Protein AF-A0A1I1HLB5-F1 (afdb_monomer_lite)

Secondary structure (DSSP, 8-state):
----EEEEEEEEETTTEEEEEEEEEETTEEEEEEEEEEHHHHHHHHHHHHHHHHHHHHHHHHHHHHHHHHTT-EEEEETTEEEEE--HHHHHHHHHHHHTHHHHHTT---TTHHHHHHHHHHHHHHHHHHHHHHHHHHHHHHHHHHHHHHHHHHHHHHH---HHHHHHHHHHGGGHHHHHHHHHHHHHHHHH-SS----SHHHHHHHHTT--THHHHHHHHHHHHHHHHHIIIIIS-TTTHHHHHHHHHHHHHHHHHHIIIIIHHHH--

Foldseek 3Di:
DWDWDWDWDWDDDPDFWIWTWTWTDTPHDTDTDIAIAGPVLLVVLLQVLLVLLQVLQVQLQVLLVVLLVVQPWDKADALRHIDTDDHPLVVVLVVVCVVCVVCVVVVHDDPCVVVNVVSVLVVLVSVLSSLVRRVVRLVVQLVQLLVVLVVCQVVCVVPNDDPVNVVSLSSNLSLVVLLVQQVVQQVCCVVVVVVRSHDGSLQSNCVSVVHDSCPRSVVSNVVSVVSNCCCLPPRHDPSCSVSNVVSNVNSNVCSCCCSPPPDRNVVGD

Organism: NCBI:txid927664

Structure (mmCIF, N/CA/C/O backbone):
data_AF-A0A1I1HLB5-F1
#
_entry.id   AF-A0A1I1HLB5-F1
#
loop_
_atom_site.group_PDB
_atom_site.id
_atom_site.type_symbol
_atom_site.label_atom_id
_atom_site.label_alt_id
_atom_site.label_comp_id
_atom_site.label_asym_id
_atom_site.label_entity_id
_atom_site.label_seq_id
_atom_site.pdbx_PDB_ins_code
_atom_site.Cartn_x
_atom_site.Cartn_y
_atom_site.Cartn_z
_atom_site.occupancy
_atom_site.B_iso_or_equiv
_atom_site.auth_seq_id
_atom_site.auth_comp_id
_atom_site.auth_asym_id
_atom_site.auth_atom_id
_atom_site.pdbx_PDB_model_num
ATOM 1 N N . MET A 1 1 ? 4.475 -31.500 25.785 1.00 43.41 1 MET A N 1
ATOM 2 C CA . MET A 1 1 ? 3.972 -30.538 24.784 1.00 43.41 1 MET A CA 1
ATOM 3 C C . MET A 1 1 ? 2.640 -30.054 25.299 1.00 43.41 1 MET A C 1
ATOM 5 O O . MET A 1 1 ? 1.683 -30.817 25.261 1.00 43.41 1 MET A O 1
ATOM 9 N N . ASP A 1 2 ? 2.604 -28.847 25.848 1.00 37.97 2 ASP A N 1
ATOM 10 C CA . ASP A 1 2 ? 1.357 -28.265 26.333 1.00 37.97 2 ASP A CA 1
ATOM 11 C C . ASP A 1 2 ? 0.570 -27.754 25.123 1.00 37.97 2 ASP A C 1
ATOM 13 O O . ASP A 1 2 ? 1.029 -26.880 24.387 1.00 37.97 2 ASP A O 1
ATOM 17 N N . PHE A 1 3 ? -0.582 -28.367 24.862 1.00 39.66 3 PHE A N 1
ATOM 18 C CA . PHE A 1 3 ? -1.476 -27.953 23.788 1.00 39.66 3 PHE A CA 1
ATOM 19 C C . PHE A 1 3 ? -2.243 -26.703 24.224 1.00 39.66 3 PHE A C 1
ATOM 21 O O . PHE A 1 3 ? -3.025 -26.744 25.171 1.00 39.66 3 PHE A O 1
ATOM 28 N N . PHE A 1 4 ? -2.048 -25.595 23.509 1.00 41.72 4 PHE A N 1
ATOM 29 C CA . PHE A 1 4 ? -2.924 -24.432 23.607 1.00 41.72 4 PHE A CA 1
ATOM 30 C C . PHE A 1 4 ? -4.193 -24.696 22.796 1.00 41.72 4 PHE A C 1
ATOM 32 O O . PHE A 1 4 ? -4.135 -24.825 21.574 1.00 41.72 4 PHE A O 1
ATOM 39 N N . ILE A 1 5 ? -5.343 -24.751 23.466 1.00 42.91 5 ILE A N 1
ATOM 40 C CA . ILE A 1 5 ? -6.653 -24.798 22.810 1.00 42.91 5 ILE A CA 1
ATOM 41 C C . ILE A 1 5 ? -7.327 -23.443 23.030 1.00 42.91 5 ILE A C 1
ATOM 43 O O . ILE A 1 5 ? -7.595 -23.057 24.167 1.00 42.91 5 ILE A O 1
ATOM 47 N N . ILE A 1 6 ? -7.594 -22.725 21.938 1.00 45.19 6 ILE A N 1
ATOM 48 C CA . ILE A 1 6 ? -8.424 -21.516 21.938 1.00 45.19 6 ILE A CA 1
ATOM 49 C C . ILE A 1 6 ? -9.825 -21.936 21.497 1.00 45.19 6 ILE A C 1
ATOM 51 O O . ILE A 1 6 ? -10.017 -22.339 20.351 1.00 45.19 6 ILE A O 1
ATOM 55 N N . ILE A 1 7 ? -10.801 -21.838 22.400 1.00 46.94 7 ILE A N 1
ATOM 56 C CA . ILE A 1 7 ? -12.217 -22.054 22.076 1.00 46.94 7 ILE A CA 1
ATOM 57 C C . ILE A 1 7 ? -12.894 -20.686 21.998 1.00 46.94 7 ILE A C 1
ATOM 59 O O . ILE A 1 7 ? -12.905 -19.934 22.974 1.00 46.94 7 ILE A O 1
ATOM 63 N N . LEU A 1 8 ? -13.440 -20.373 20.821 1.00 43.38 8 LEU A N 1
ATOM 64 C CA . LEU A 1 8 ? -14.277 -19.202 20.565 1.00 43.38 8 LEU A CA 1
ATOM 65 C C . LEU A 1 8 ? -15.743 -19.629 20.640 1.00 43.38 8 LEU A C 1
ATOM 67 O O . LEU A 1 8 ? -16.226 -20.336 19.757 1.00 43.38 8 LEU A O 1
ATOM 71 N N . ILE A 1 9 ? -16.445 -19.200 21.690 1.00 48.56 9 ILE A N 1
ATOM 72 C CA . ILE A 1 9 ? -17.890 -19.415 21.821 1.00 48.56 9 ILE A CA 1
ATOM 73 C C . ILE A 1 9 ? -18.604 -18.098 21.521 1.00 48.56 9 ILE A C 1
ATOM 75 O O . ILE A 1 9 ? -18.337 -17.071 22.149 1.00 48.56 9 ILE A O 1
ATOM 79 N N . PHE A 1 10 ? -19.514 -18.140 20.548 1.00 46.69 10 PHE A N 1
ATOM 80 C CA . PHE A 1 10 ? -20.378 -17.022 20.189 1.00 46.69 10 PHE A CA 1
ATOM 81 C C . PHE A 1 10 ? -21.747 -17.229 20.828 1.00 46.69 10 PHE A C 1
ATOM 83 O O . PHE A 1 10 ? -22.452 -18.178 20.486 1.00 46.69 10 PHE A O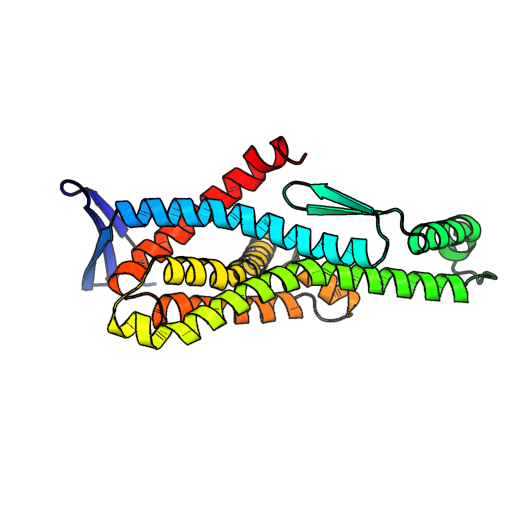 1
ATOM 90 N N . GLN A 1 11 ? -22.139 -16.336 21.736 1.00 46.34 11 GLN A N 1
ATOM 91 C CA . GLN A 1 11 ? -23.466 -16.363 22.344 1.00 46.34 11 GLN A CA 1
ATOM 92 C C . GLN A 1 11 ? -24.192 -15.048 22.050 1.00 46.34 11 GLN A C 1
ATOM 94 O O . GLN A 1 11 ? -23.731 -13.960 22.401 1.00 46.34 11 GLN A O 1
ATOM 99 N N . ILE A 1 12 ? -25.336 -15.147 21.370 1.00 46.91 12 ILE A N 1
ATOM 100 C CA . ILE A 1 12 ? -26.235 -14.014 21.134 1.00 46.91 12 ILE A CA 1
ATOM 101 C C . ILE A 1 12 ? -27.175 -13.941 22.336 1.00 46.91 12 ILE A C 1
ATOM 103 O O . ILE A 1 12 ? -28.042 -14.795 22.508 1.00 46.91 12 ILE A O 1
ATOM 107 N N . THR A 1 13 ? -27.007 -12.927 23.177 1.00 46.91 13 THR A N 1
ATOM 108 C CA . THR A 1 13 ? -27.935 -12.636 24.279 1.00 46.91 13 THR A CA 1
ATOM 109 C C . THR A 1 13 ? -28.683 -11.351 23.958 1.00 46.91 13 THR A C 1
ATOM 111 O O . THR A 1 13 ? -28.021 -10.378 23.624 1.00 46.91 13 THR A O 1
ATOM 114 N N . SER A 1 14 ? -30.023 -11.399 24.040 1.00 47.84 14 SER A N 1
ATOM 115 C CA . SER A 1 14 ? -31.041 -10.340 23.845 1.00 47.84 14 SER A CA 1
ATOM 116 C C . SER A 1 14 ? -30.596 -9.020 23.191 1.00 47.84 14 SER A C 1
ATOM 118 O O . SER A 1 14 ? -29.718 -8.338 23.704 1.00 47.84 14 SER A O 1
ATOM 120 N N . TYR A 1 15 ? -31.278 -8.661 22.092 1.00 46.75 15 TYR A N 1
ATOM 121 C CA . TYR A 1 15 ? -31.214 -7.415 21.312 1.00 46.75 15 TYR A CA 1
ATOM 122 C C . TYR A 1 15 ? -29.964 -6.537 21.562 1.00 46.75 15 TYR A C 1
ATOM 124 O O . TYR A 1 15 ? -29.888 -5.800 22.539 1.00 46.75 15 TYR A O 1
ATOM 132 N N . TYR A 1 16 ? -29.028 -6.570 20.603 1.00 52.44 16 TYR A N 1
ATOM 133 C CA . TYR A 1 16 ? -27.860 -5.679 20.417 1.00 52.44 16 TYR A CA 1
ATOM 134 C C . TYR A 1 16 ? -26.490 -6.115 20.969 1.00 52.44 16 TYR A C 1
ATOM 136 O O . TYR A 1 16 ? -25.503 -5.431 20.680 1.00 52.44 16 TYR A O 1
ATOM 144 N N . ILE A 1 17 ? -26.366 -7.248 21.672 1.00 49.00 17 ILE A N 1
ATOM 145 C CA . ILE A 1 17 ? -25.086 -7.659 22.276 1.00 49.00 17 ILE A CA 1
ATOM 146 C C . ILE A 1 17 ? -24.624 -9.041 21.785 1.00 49.00 17 ILE A C 1
ATOM 148 O O . ILE A 1 17 ? -25.264 -10.056 22.053 1.00 49.00 17 ILE A O 1
ATOM 152 N N . LEU A 1 18 ? -23.466 -9.085 21.113 1.00 51.34 18 LEU A N 1
ATOM 153 C CA . LEU A 1 18 ? -22.760 -10.331 20.807 1.00 51.34 18 LEU A CA 1
ATOM 154 C C . LEU A 1 18 ? -21.711 -10.563 21.902 1.00 51.34 18 LEU A C 1
ATOM 156 O O . LEU A 1 18 ? -20.767 -9.782 22.045 1.00 51.34 18 LEU A O 1
ATOM 160 N N . GLN A 1 19 ? -21.866 -11.618 22.697 1.00 51.00 19 GLN A N 1
ATOM 161 C CA . GLN A 1 19 ? -20.840 -12.008 23.660 1.00 51.00 19 GLN A CA 1
ATOM 162 C C . GLN A 1 19 ? -19.871 -12.968 22.978 1.00 51.00 19 GLN A C 1
ATOM 164 O O . GLN A 1 19 ? -20.280 -14.016 22.474 1.00 51.00 19 GLN A O 1
ATOM 169 N N . ILE A 1 20 ? -18.591 -12.587 22.951 1.00 54.41 20 ILE A N 1
ATOM 170 C CA . ILE A 1 20 ? -17.513 -13.513 22.621 1.00 54.41 20 ILE A CA 1
ATOM 171 C C . ILE A 1 20 ? -16.867 -13.928 23.931 1.00 54.41 20 ILE A C 1
ATOM 173 O O . ILE A 1 20 ? -16.311 -13.104 24.667 1.00 54.41 20 ILE A O 1
ATOM 177 N N . GLU A 1 21 ? -16.930 -15.223 24.203 1.00 49.06 21 GLU A N 1
ATOM 178 C CA . GLU A 1 21 ? -16.192 -15.826 25.297 1.00 49.06 21 GLU A CA 1
ATOM 179 C C . GLU A 1 21 ? -14.957 -16.511 24.714 1.00 49.06 21 GLU A C 1
ATOM 181 O O . GLU A 1 21 ? -15.054 -17.422 23.888 1.00 49.06 21 GLU A O 1
ATOM 186 N N . ILE A 1 22 ? -13.785 -15.994 25.096 1.00 51.28 22 ILE A N 1
ATOM 187 C CA . ILE A 1 22 ? -12.491 -16.583 24.747 1.00 51.28 22 ILE A CA 1
ATOM 188 C C . ILE A 1 22 ? -12.008 -17.338 25.976 1.00 51.28 22 ILE A C 1
ATOM 190 O O . ILE A 1 22 ? -11.765 -16.736 27.028 1.00 51.28 22 ILE A O 1
ATOM 194 N N . TYR A 1 23 ? -11.859 -18.648 25.821 1.00 48.12 23 TYR A N 1
ATOM 195 C CA . TYR A 1 23 ? -11.338 -19.521 26.861 1.00 48.12 23 TYR A CA 1
ATOM 196 C C . TYR A 1 23 ? -9.868 -19.823 26.594 1.00 48.12 23 TYR A C 1
ATOM 198 O O . TYR A 1 23 ? -9.521 -20.362 25.542 1.00 48.12 23 TYR A O 1
ATOM 206 N N . PHE A 1 24 ? -9.018 -19.492 27.566 1.00 43.84 24 PHE A N 1
ATOM 207 C CA . PHE A 1 24 ? -7.638 -19.961 27.617 1.00 43.84 24 PHE A CA 1
ATOM 208 C C . PHE A 1 24 ? -7.545 -21.063 28.668 1.00 43.84 24 PHE A C 1
ATOM 210 O O . PHE A 1 24 ? -7.797 -20.806 29.847 1.00 43.84 24 PHE A O 1
ATOM 217 N N . SER A 1 25 ? -7.192 -22.276 28.243 1.00 43.19 25 SER A N 1
ATOM 218 C CA . SER A 1 25 ? -6.900 -23.389 29.147 1.00 43.19 25 SER A CA 1
ATOM 219 C C . SER A 1 25 ? -5.404 -23.679 29.130 1.00 43.19 25 SER A C 1
ATOM 221 O O . SER A 1 25 ? -4.848 -24.004 28.081 1.00 43.19 25 SER A O 1
ATOM 223 N N . ILE A 1 26 ? -4.754 -23.541 30.288 1.00 48.56 26 ILE A N 1
ATOM 224 C CA . ILE A 1 26 ? -3.380 -24.003 30.511 1.00 48.56 26 ILE A CA 1
ATOM 225 C C . ILE A 1 26 ? -3.421 -24.983 31.676 1.00 48.56 26 ILE A C 1
ATOM 227 O O . ILE A 1 26 ? -3.573 -24.543 32.813 1.00 48.56 26 ILE A O 1
ATOM 231 N N . SER A 1 27 ? -3.268 -26.277 31.364 1.00 50.28 27 SER A N 1
ATOM 232 C CA . SER A 1 27 ? -3.009 -27.445 32.235 1.00 50.28 27 SER A CA 1
ATOM 233 C C . SER A 1 27 ? -3.959 -27.685 33.429 1.00 50.28 27 SER A C 1
ATOM 235 O O . SER A 1 27 ? -4.420 -28.804 33.617 1.00 50.28 27 SER A O 1
ATOM 237 N N . THR A 1 28 ? -4.351 -26.661 34.186 1.00 49.25 28 THR A N 1
ATOM 238 C CA . THR A 1 28 ? -5.332 -26.713 35.286 1.00 49.25 28 THR A CA 1
ATOM 239 C C . THR A 1 28 ? -6.100 -25.399 35.498 1.00 49.25 28 THR A C 1
ATOM 241 O O . THR A 1 28 ? -6.999 -25.345 36.335 1.00 49.25 28 THR A O 1
ATOM 244 N N . THR A 1 29 ? -5.783 -24.331 34.760 1.00 43.19 29 THR A N 1
ATOM 245 C CA . THR A 1 29 ? -6.350 -22.992 34.978 1.00 43.19 29 THR A CA 1
ATOM 246 C C . THR A 1 29 ? -7.105 -22.547 33.732 1.00 43.19 29 THR A C 1
ATOM 248 O O . THR A 1 29 ? -6.507 -22.347 32.674 1.00 43.19 29 THR A O 1
ATOM 251 N N . THR A 1 30 ? -8.425 -22.394 33.854 1.00 46.94 30 THR A N 1
ATOM 252 C CA . THR A 1 30 ? -9.261 -21.823 32.790 1.00 46.94 30 THR A CA 1
ATOM 253 C C . THR A 1 30 ? -9.457 -20.342 33.081 1.00 46.94 30 THR A C 1
ATOM 255 O O . THR A 1 30 ? -10.116 -19.983 34.055 1.00 46.94 30 THR A O 1
ATOM 258 N N . ILE A 1 31 ? -8.873 -19.470 32.263 1.00 49.38 31 ILE A N 1
ATOM 259 C CA . ILE A 1 31 ? -9.115 -18.027 32.351 1.00 49.38 31 ILE A CA 1
ATOM 260 C C . ILE A 1 31 ? -10.288 -17.710 31.423 1.00 49.38 31 ILE A C 1
ATOM 262 O O . ILE A 1 31 ? -10.159 -17.800 30.201 1.00 49.38 31 ILE A O 1
ATOM 266 N N . GLN A 1 32 ? -11.434 -17.342 32.003 1.00 43.03 32 GLN A N 1
ATOM 267 C CA . GLN A 1 32 ? -12.596 -16.865 31.253 1.00 43.03 32 GLN A CA 1
ATOM 268 C C . GLN A 1 32 ? -12.489 -15.348 31.088 1.00 43.03 32 GLN A C 1
ATOM 270 O O . GLN A 1 32 ? -12.662 -14.587 32.041 1.00 43.03 32 GLN A O 1
ATOM 275 N N . MET A 1 33 ? -12.208 -14.890 29.869 1.00 48.66 33 MET A N 1
ATOM 276 C CA . MET A 1 33 ? -12.336 -13.475 29.528 1.00 48.66 33 MET A CA 1
ATOM 277 C C . MET A 1 33 ? -13.638 -13.259 28.771 1.00 48.66 33 MET A C 1
ATOM 279 O O . MET A 1 33 ? -13.751 -13.574 27.586 1.00 48.66 33 MET A O 1
ATOM 283 N N . LYS A 1 34 ? -14.619 -12.677 29.459 1.00 51.12 34 LYS A N 1
ATOM 284 C CA . LYS A 1 34 ? -15.869 -12.238 28.845 1.00 51.12 34 LYS A CA 1
ATOM 285 C C . LYS A 1 34 ? -15.654 -10.869 28.215 1.00 51.12 34 LYS A C 1
ATOM 287 O O . LYS A 1 34 ? -15.443 -9.886 28.927 1.00 51.12 34 LYS A O 1
ATOM 292 N N . LYS A 1 35 ? -15.690 -10.791 26.884 1.00 62.25 35 LYS A N 1
ATOM 293 C CA . LYS A 1 35 ? -15.620 -9.510 26.179 1.00 62.25 35 LYS A CA 1
ATOM 294 C C . LYS A 1 35 ? -16.840 -9.314 25.302 1.00 62.25 35 LYS A C 1
ATOM 296 O O . LYS A 1 35 ? -17.281 -10.194 24.570 1.00 62.25 35 LYS A O 1
ATOM 301 N N . ILE A 1 36 ? -17.410 -8.128 25.440 1.00 67.12 36 ILE A N 1
ATOM 302 C CA . ILE A 1 36 ? -18.675 -7.772 24.826 1.00 67.12 36 ILE A CA 1
ATOM 303 C C . ILE A 1 36 ? -18.375 -7.089 23.495 1.00 67.12 36 ILE A C 1
ATOM 305 O O . ILE A 1 36 ? -17.725 -6.045 23.473 1.00 67.12 36 ILE A O 1
ATOM 309 N N . ILE A 1 37 ? -18.847 -7.675 22.395 1.00 72.75 37 ILE A N 1
ATOM 310 C CA . ILE A 1 37 ? -18.849 -7.028 21.087 1.00 72.75 37 ILE A CA 1
ATOM 311 C C . ILE A 1 37 ? -20.186 -6.326 20.905 1.00 72.75 37 ILE A C 1
ATOM 313 O O . ILE A 1 37 ? -21.262 -6.918 21.015 1.00 72.75 37 ILE A O 1
ATOM 317 N N . ASN A 1 38 ? -20.111 -5.039 20.586 1.00 80.56 38 ASN A N 1
ATOM 318 C CA . ASN A 1 38 ? -21.289 -4.299 20.180 1.00 80.56 38 ASN A CA 1
ATOM 319 C C . ASN A 1 38 ? -21.561 -4.566 18.695 1.00 80.56 38 ASN A C 1
ATOM 321 O O . ASN A 1 38 ? -20.764 -4.188 17.834 1.00 80.56 38 ASN A O 1
ATOM 325 N N . TYR A 1 39 ? -22.693 -5.206 18.406 1.00 82.69 39 TYR A N 1
ATOM 326 C CA . TYR A 1 39 ? -23.045 -5.647 17.059 1.00 82.69 39 TYR A CA 1
ATOM 327 C C . TYR A 1 39 ? -23.225 -4.487 16.067 1.00 82.69 39 TYR A C 1
ATOM 329 O O . TYR A 1 39 ? -22.810 -4.594 14.915 1.00 82.69 39 TYR A O 1
ATOM 337 N N . GLN A 1 40 ? -23.786 -3.355 16.505 1.00 85.88 40 GLN A N 1
ATOM 338 C CA . GLN A 1 40 ? -23.98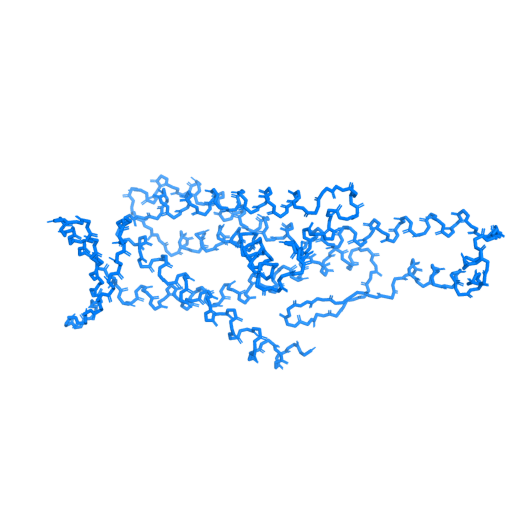1 -2.197 15.626 1.00 85.88 40 GLN A CA 1
ATOM 339 C C . GLN A 1 40 ? -22.634 -1.620 15.178 1.00 85.88 40 GLN A C 1
ATOM 341 O O . GLN A 1 40 ? -22.401 -1.429 13.987 1.00 85.88 40 GLN A O 1
ATOM 346 N N . TYR A 1 41 ? -21.715 -1.411 16.125 1.00 87.62 41 TYR A N 1
ATOM 347 C CA . TYR A 1 41 ? -20.367 -0.933 15.810 1.00 87.62 41 TYR A CA 1
ATOM 348 C C . TYR A 1 41 ? -19.583 -1.946 14.983 1.00 87.62 41 TYR A C 1
ATOM 350 O O . TYR A 1 41 ? -18.865 -1.545 14.073 1.00 87.62 41 TYR A O 1
ATOM 358 N N . PHE A 1 42 ? -19.744 -3.241 15.262 1.00 91.56 42 PHE A N 1
ATOM 359 C CA . PHE A 1 42 ? -19.140 -4.300 14.462 1.00 91.56 42 PHE A CA 1
ATOM 360 C C . PHE A 1 42 ? -19.561 -4.209 12.988 1.00 91.56 42 PHE A C 1
ATOM 362 O O . PHE A 1 42 ? -18.707 -4.223 12.102 1.00 91.56 42 PHE A O 1
ATOM 369 N N . LEU A 1 43 ? -20.861 -4.054 12.716 1.00 92.25 43 LEU A N 1
ATOM 370 C CA . LEU A 1 43 ? -21.368 -3.905 11.351 1.00 92.25 43 LEU A CA 1
ATOM 371 C C . LEU A 1 43 ? -20.842 -2.636 10.677 1.00 92.25 43 LEU A C 1
ATOM 373 O O . LEU A 1 43 ? -20.325 -2.713 9.563 1.00 92.25 43 LEU A O 1
ATOM 377 N N . TYR A 1 44 ? -20.933 -1.480 11.344 1.00 93.56 44 TYR A N 1
ATOM 378 C CA . TYR A 1 44 ? -20.471 -0.215 10.766 1.00 93.56 44 TYR A CA 1
ATOM 379 C C . TYR A 1 44 ? -18.975 -0.232 10.460 1.00 93.56 44 TYR A C 1
ATOM 381 O O . TYR A 1 44 ? -18.563 0.203 9.384 1.00 93.56 44 TYR A O 1
ATOM 389 N N . LEU A 1 45 ? -18.161 -0.765 11.372 1.00 94.25 45 LEU A N 1
ATOM 390 C CA . LEU A 1 45 ? -16.723 -0.888 11.163 1.00 94.25 45 LEU A CA 1
ATOM 391 C C . LEU A 1 45 ? -16.415 -1.887 10.051 1.00 94.25 45 LEU A C 1
ATOM 393 O O . LEU A 1 45 ? -15.620 -1.566 9.179 1.00 94.25 45 LEU A O 1
ATOM 397 N N . SER A 1 46 ? -17.073 -3.048 10.023 1.00 94.94 46 SER A N 1
ATOM 398 C CA . SER A 1 46 ? -16.847 -4.054 8.976 1.00 94.94 46 SER A CA 1
ATOM 399 C C . SER A 1 46 ? -17.173 -3.505 7.586 1.00 94.94 46 SER A C 1
ATOM 401 O O . SER A 1 46 ? -16.373 -3.656 6.667 1.00 94.94 46 SER A O 1
ATOM 403 N N . LEU A 1 47 ? -18.301 -2.801 7.436 1.00 95.44 47 LEU A N 1
ATOM 404 C CA . LEU A 1 47 ? -18.665 -2.130 6.183 1.00 95.44 47 LEU A CA 1
ATOM 405 C C . LEU A 1 47 ? -17.676 -1.018 5.817 1.00 95.44 47 LEU A C 1
ATOM 407 O O . LEU A 1 47 ? -17.318 -0.872 4.650 1.00 95.44 47 LEU A O 1
ATOM 411 N N . SER A 1 48 ? -17.200 -0.265 6.811 1.00 95.88 48 SER A N 1
ATOM 412 C CA . SER A 1 48 ? -16.169 0.754 6.595 1.00 95.88 48 SER A CA 1
ATOM 413 C C . SER A 1 48 ? -14.869 0.125 6.100 1.00 95.88 48 SER A C 1
ATOM 415 O O . SER A 1 48 ? -14.286 0.629 5.150 1.00 95.88 48 SER A O 1
ATOM 417 N N . PHE A 1 49 ? -14.442 -1.003 6.673 1.00 96.75 49 PHE A N 1
ATOM 418 C CA . PHE A 1 49 ? -13.268 -1.738 6.203 1.00 96.75 49 PHE A CA 1
ATOM 419 C C . PHE A 1 49 ? -13.445 -2.250 4.774 1.00 96.75 49 PHE A C 1
ATOM 421 O O . PHE A 1 49 ? -12.545 -2.042 3.971 1.00 96.75 49 PHE A O 1
ATOM 428 N N . VAL A 1 50 ? -14.605 -2.823 4.426 1.00 96.19 50 VAL A N 1
ATOM 429 C CA . VAL A 1 50 ? -14.907 -3.238 3.041 1.00 96.19 50 VAL A CA 1
ATOM 430 C C . VAL A 1 50 ? -14.718 -2.070 2.071 1.00 96.19 50 VAL A C 1
ATOM 432 O O . VAL A 1 50 ? -14.013 -2.198 1.071 1.00 96.19 50 VAL A O 1
ATOM 435 N N . LEU A 1 51 ? -15.317 -0.919 2.385 1.00 96.06 51 LEU A N 1
ATOM 436 C CA . LEU A 1 51 ? -15.222 0.284 1.561 1.00 96.06 51 LEU A CA 1
ATOM 437 C C . LEU A 1 51 ? -13.773 0.781 1.449 1.00 96.06 51 LEU A C 1
ATOM 439 O O . LEU A 1 51 ? -13.298 1.081 0.356 1.00 96.06 51 LEU A O 1
ATOM 443 N N . PHE A 1 52 ? -13.062 0.855 2.571 1.00 96.19 52 PHE A N 1
ATOM 444 C CA . PHE A 1 52 ? -11.693 1.361 2.618 1.00 96.19 52 PHE A CA 1
ATOM 445 C C . PHE A 1 52 ? -10.676 0.418 1.977 1.00 96.19 52 PHE A C 1
ATOM 447 O O . PHE A 1 52 ? -9.669 0.901 1.472 1.00 96.19 52 PHE A O 1
ATOM 454 N N . THR A 1 53 ? -10.939 -0.890 1.922 1.00 94.31 53 THR A N 1
ATOM 455 C CA . THR A 1 53 ? -10.133 -1.817 1.120 1.00 94.31 53 THR A CA 1
ATOM 456 C C . THR A 1 53 ? -10.198 -1.438 -0.357 1.00 94.31 53 THR A C 1
ATOM 458 O O . THR A 1 53 ? -9.154 -1.287 -0.980 1.00 94.31 53 THR A O 1
ATOM 461 N N . VAL A 1 54 ? -11.396 -1.189 -0.900 1.00 94.44 54 VAL A N 1
ATOM 462 C CA . VAL A 1 54 ? -11.562 -0.757 -2.301 1.00 94.44 54 VAL A CA 1
ATOM 463 C C . VAL A 1 54 ? -10.880 0.587 -2.549 1.00 94.44 54 VAL A C 1
ATOM 465 O O . VAL A 1 54 ? -10.115 0.730 -3.503 1.00 94.44 54 VAL A O 1
ATOM 468 N N . ILE A 1 55 ? -11.127 1.568 -1.672 1.00 95.25 55 ILE A N 1
ATOM 469 C CA . ILE A 1 55 ? -10.521 2.902 -1.783 1.00 95.25 55 ILE A CA 1
ATOM 470 C C . ILE A 1 55 ? -8.996 2.801 -1.728 1.00 95.25 55 ILE A C 1
ATOM 472 O O . ILE A 1 55 ? -8.331 3.418 -2.552 1.00 95.25 55 ILE A O 1
ATOM 476 N N . GLY A 1 56 ? -8.447 2.018 -0.799 1.00 94.81 56 GLY A N 1
ATOM 477 C CA . GLY A 1 56 ? -7.006 1.830 -0.648 1.00 94.81 56 GLY A CA 1
ATOM 478 C C . GLY A 1 56 ? -6.366 1.103 -1.829 1.00 94.81 56 GLY A C 1
ATOM 479 O O . GLY A 1 56 ? -5.247 1.435 -2.216 1.00 94.81 56 GLY A O 1
ATOM 480 N N . THR A 1 57 ? -7.066 0.141 -2.442 1.00 93.50 57 THR A N 1
ATOM 481 C CA . THR A 1 57 ? -6.594 -0.497 -3.676 1.00 93.50 57 THR A CA 1
ATOM 482 C C . THR A 1 57 ? -6.518 0.515 -4.809 1.00 93.50 57 THR A C 1
ATOM 484 O O . THR A 1 57 ? -5.450 0.699 -5.382 1.00 93.50 57 THR A O 1
ATOM 487 N N . LEU A 1 58 ? -7.611 1.227 -5.077 1.00 94.56 58 LEU A N 1
ATOM 488 C CA . LEU A 1 58 ? -7.668 2.200 -6.166 1.00 94.56 58 LEU A CA 1
ATOM 489 C C . LEU A 1 58 ? -6.717 3.379 -5.954 1.00 94.56 58 LEU A C 1
ATOM 491 O O . LEU A 1 58 ? -6.079 3.826 -6.903 1.00 94.56 58 LEU A O 1
ATOM 495 N N . SER A 1 59 ? -6.601 3.892 -4.728 1.00 95.75 59 SER A N 1
ATOM 496 C CA . SER A 1 59 ? -5.724 5.028 -4.437 1.00 95.75 59 SER A CA 1
ATOM 497 C C . SER A 1 59 ? -4.255 4.694 -4.684 1.00 95.75 59 SER A C 1
ATOM 499 O O . SER A 1 59 ? -3.526 5.536 -5.206 1.00 95.75 59 SER A O 1
ATOM 501 N N . HIS A 1 60 ? -3.841 3.465 -4.366 1.00 96.31 60 HIS A N 1
ATOM 502 C CA . HIS A 1 60 ? -2.500 2.964 -4.663 1.00 96.31 60 HIS A CA 1
ATOM 503 C C . HIS A 1 60 ? -2.242 2.925 -6.169 1.00 96.31 60 HIS A C 1
ATOM 505 O O . HIS A 1 60 ? -1.253 3.486 -6.634 1.00 96.31 60 HIS A O 1
ATOM 511 N N . GLU A 1 61 ? -3.168 2.360 -6.951 1.00 95.19 61 GLU A N 1
ATOM 512 C CA . GLU A 1 61 ? -3.038 2.340 -8.415 1.00 95.19 61 GLU A CA 1
ATOM 513 C C . GLU A 1 61 ? -3.023 3.757 -9.009 1.00 95.19 61 GLU A C 1
ATOM 515 O O . GLU A 1 61 ? -2.265 4.051 -9.937 1.00 95.19 61 GLU A O 1
ATOM 520 N N . PHE A 1 62 ? -3.792 4.686 -8.430 1.00 95.19 62 PHE A N 1
ATOM 521 C CA . PHE A 1 62 ? -3.711 6.099 -8.795 1.00 95.19 62 PHE A CA 1
ATOM 522 C C . PHE A 1 62 ? -2.334 6.702 -8.502 1.00 95.19 62 PHE A C 1
ATOM 524 O O . PHE A 1 62 ? -1.881 7.542 -9.278 1.00 95.19 62 PHE A O 1
ATOM 531 N N . GLY A 1 63 ? -1.647 6.263 -7.445 1.00 96.69 63 GLY A N 1
ATOM 532 C CA . GLY A 1 63 ? -0.262 6.642 -7.160 1.00 96.69 63 GLY A CA 1
ATOM 533 C C . GLY A 1 63 ? 0.678 6.312 -8.320 1.00 96.69 63 GLY A C 1
ATOM 534 O O . GLY A 1 63 ? 1.396 7.192 -8.801 1.00 96.69 63 GLY A O 1
ATOM 535 N N . HIS A 1 64 ? 0.611 5.084 -8.843 1.00 96.69 64 HIS A N 1
ATOM 536 C CA . HIS A 1 64 ? 1.368 4.687 -10.036 1.00 96.69 64 HIS A CA 1
ATOM 537 C C . HIS A 1 64 ? 0.994 5.526 -11.263 1.00 96.69 64 HIS A C 1
ATOM 539 O O . HIS A 1 64 ? 1.870 6.043 -11.960 1.00 96.69 64 HIS A O 1
ATOM 545 N N . ILE A 1 65 ? -0.308 5.714 -11.506 1.00 96.38 65 ILE A N 1
ATOM 546 C CA . ILE A 1 65 ? -0.814 6.456 -12.669 1.00 96.38 65 ILE A CA 1
ATOM 547 C C . ILE A 1 65 ? -0.364 7.917 -12.656 1.00 96.38 65 ILE A C 1
ATOM 549 O O . ILE A 1 65 ? 0.020 8.443 -13.701 1.00 96.38 65 ILE A O 1
ATOM 553 N N . LEU A 1 66 ? -0.406 8.582 -11.499 1.00 96.81 66 LEU A N 1
ATOM 554 C CA . LEU A 1 66 ? 0.021 9.975 -11.366 1.00 96.81 66 LEU A CA 1
ATOM 555 C C . LEU A 1 66 ? 1.488 10.134 -11.768 1.00 96.81 66 LEU A C 1
ATOM 557 O O . LEU A 1 66 ? 1.812 11.026 -12.555 1.00 96.81 66 LEU A O 1
ATOM 561 N N . VAL A 1 67 ? 2.358 9.239 -11.293 1.00 96.88 67 VAL A N 1
ATOM 562 C CA . VAL A 1 67 ? 3.778 9.267 -11.656 1.00 96.88 67 VAL A CA 1
ATOM 563 C C . VAL A 1 67 ? 3.965 8.944 -13.139 1.00 96.88 67 VAL A C 1
ATOM 565 O O . VAL A 1 67 ? 4.631 9.704 -13.840 1.00 96.88 67 VAL A O 1
ATOM 568 N N . ALA A 1 68 ? 3.329 7.891 -13.657 1.00 96.06 68 ALA A N 1
ATOM 569 C CA . ALA A 1 68 ? 3.450 7.496 -15.061 1.00 96.06 68 ALA A CA 1
ATOM 570 C C . ALA A 1 68 ? 3.007 8.616 -16.022 1.00 96.06 68 ALA A C 1
ATOM 572 O O . ALA A 1 68 ? 3.748 8.971 -16.942 1.00 96.06 68 ALA A O 1
ATOM 573 N N . LYS A 1 69 ? 1.862 9.258 -15.759 1.00 95.69 69 LYS A N 1
ATOM 574 C CA . LYS A 1 69 ? 1.390 10.407 -16.549 1.00 95.69 69 LYS A CA 1
ATOM 575 C C . LYS A 1 69 ? 2.318 11.613 -16.446 1.00 95.69 69 LYS A C 1
ATOM 577 O O . LYS A 1 69 ? 2.557 12.271 -17.454 1.00 95.69 69 LYS A O 1
ATOM 582 N N . SER A 1 70 ? 2.880 11.886 -15.265 1.00 95.62 70 SER A N 1
ATOM 583 C CA . SER A 1 70 ? 3.855 12.979 -15.091 1.00 95.62 70 SER A CA 1
ATOM 584 C C . SER A 1 70 ? 5.132 12.784 -15.919 1.00 95.62 70 SER A C 1
ATOM 586 O O . SER A 1 70 ? 5.779 13.755 -16.300 1.00 95.62 70 SER A O 1
ATOM 588 N N . LEU A 1 71 ? 5.461 11.529 -16.240 1.00 93.94 71 LEU A N 1
ATOM 589 C CA . LEU A 1 71 ? 6.608 11.133 -17.056 1.00 93.94 71 LEU A CA 1
ATOM 590 C C . LEU A 1 71 ? 6.269 10.985 -18.552 1.00 93.94 71 LEU A C 1
ATOM 592 O O . LEU A 1 71 ? 7.146 10.616 -19.334 1.00 93.94 71 LEU A O 1
ATOM 596 N N . GLY A 1 72 ? 5.025 11.273 -18.955 1.00 93.31 72 GLY A N 1
ATOM 597 C CA . GLY A 1 72 ? 4.578 11.221 -20.350 1.00 93.31 72 GLY A CA 1
ATOM 598 C C . GLY A 1 72 ? 4.166 9.833 -20.846 1.00 93.31 72 GLY A C 1
ATOM 599 O O . GLY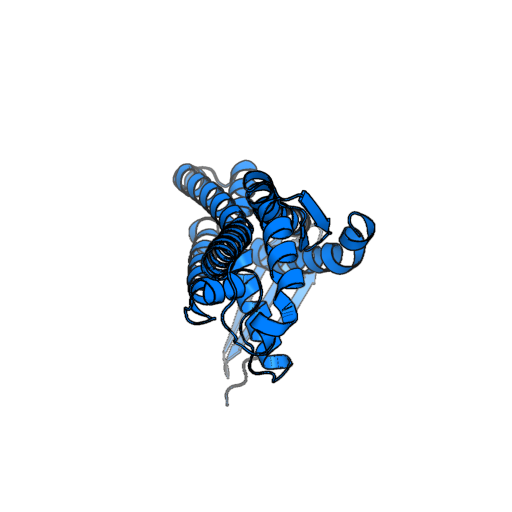 A 1 72 ? 4.177 9.603 -22.052 1.00 93.31 72 GLY A O 1
ATOM 600 N N . TYR A 1 73 ? 3.832 8.903 -19.947 1.00 93.94 73 TYR A N 1
ATOM 601 C CA . TYR A 1 73 ? 3.244 7.618 -20.330 1.00 93.94 73 TYR A CA 1
ATOM 602 C C . TYR A 1 73 ? 1.722 7.711 -20.418 1.00 93.94 73 TYR A C 1
ATOM 604 O O . TYR A 1 73 ? 1.069 8.387 -19.616 1.00 93.94 73 TYR A O 1
ATOM 612 N N . GLU A 1 74 ? 1.156 6.959 -21.352 1.00 93.25 74 GLU A N 1
ATOM 613 C CA . GLU A 1 74 ? -0.267 6.644 -21.348 1.00 93.25 74 GLU A CA 1
ATOM 614 C C . GLU A 1 74 ? -0.522 5.507 -20.362 1.00 93.25 74 GLU A C 1
ATOM 616 O O . GLU A 1 74 ? 0.303 4.601 -20.231 1.00 93.25 74 GLU A O 1
ATOM 621 N N . THR A 1 75 ? -1.651 5.554 -19.654 1.00 94.31 75 THR A N 1
ATOM 622 C CA . THR A 1 75 ? -1.978 4.567 -18.623 1.00 94.31 75 THR A CA 1
ATOM 623 C C . THR A 1 75 ? -3.372 3.993 -18.810 1.00 94.31 75 THR A C 1
ATOM 625 O O . THR A 1 75 ? -4.314 4.716 -19.146 1.00 94.31 75 THR A O 1
ATOM 628 N N . THR A 1 76 ? -3.517 2.704 -18.517 1.00 91.50 76 THR A N 1
ATOM 629 C CA . THR A 1 76 ? -4.812 2.029 -18.403 1.00 91.50 76 THR A CA 1
ATOM 630 C C . THR A 1 76 ? -4.945 1.444 -17.004 1.00 91.50 76 THR A C 1
ATOM 632 O O . THR A 1 76 ? -4.030 0.795 -16.497 1.00 91.50 76 THR A O 1
ATOM 635 N N . LEU A 1 77 ? -6.073 1.722 -16.354 1.00 91.31 77 LEU A N 1
ATOM 636 C CA . LEU A 1 77 ? -6.373 1.220 -15.018 1.00 91.31 77 LEU A CA 1
ATOM 637 C C . LEU A 1 77 ? -7.202 -0.058 -15.129 1.00 91.31 77 LEU A C 1
ATOM 639 O O . LEU A 1 77 ? -8.235 -0.055 -15.794 1.00 91.31 77 LEU A O 1
ATOM 643 N N . HIS A 1 78 ? -6.781 -1.092 -14.413 1.00 90.00 78 HIS A N 1
ATOM 644 C CA . HIS A 1 78 ? -7.548 -2.306 -14.161 1.00 90.00 78 HIS A CA 1
ATOM 645 C C . HIS A 1 78 ? -7.870 -2.392 -12.663 1.00 90.00 78 HIS A C 1
ATOM 647 O O . HIS A 1 78 ? -7.307 -1.675 -11.836 1.00 90.00 78 HIS A O 1
ATOM 653 N N . TYR A 1 79 ? -8.792 -3.270 -12.279 1.00 84.06 79 TYR A N 1
ATOM 654 C CA . TYR A 1 79 ? -9.315 -3.312 -10.908 1.00 84.06 79 TYR A CA 1
ATOM 655 C C . TYR A 1 79 ? -8.278 -3.525 -9.791 1.00 84.06 79 TYR A C 1
ATOM 657 O O . TYR A 1 79 ? -8.518 -3.127 -8.652 1.00 84.06 79 TYR A O 1
ATOM 665 N N . GLY A 1 80 ? -7.148 -4.163 -10.088 1.00 83.25 80 GLY A N 1
ATOM 666 C CA . GLY A 1 80 ? -6.088 -4.444 -9.113 1.00 83.25 80 GLY A CA 1
ATOM 667 C C . GLY A 1 80 ? -4.680 -4.234 -9.658 1.00 83.25 80 GLY A C 1
ATOM 668 O O . GLY A 1 80 ? -3.742 -4.809 -9.119 1.00 83.25 80 GLY A O 1
ATOM 669 N N . SER A 1 81 ? -4.551 -3.509 -10.768 1.00 87.38 81 SER A N 1
ATOM 670 C CA . SER A 1 81 ? -3.266 -3.179 -11.386 1.00 87.38 81 SER A CA 1
ATOM 671 C C . SER A 1 81 ? -3.440 -2.034 -12.380 1.00 87.38 81 SER A C 1
ATOM 673 O O . SER A 1 81 ? -4.559 -1.680 -12.757 1.00 87.38 81 SER A O 1
ATOM 675 N N . MET A 1 82 ? -2.337 -1.493 -12.874 1.00 91.69 82 MET A N 1
ATOM 676 C CA . MET A 1 82 ? -2.340 -0.581 -14.009 1.00 91.69 82 MET A CA 1
ATOM 677 C C . MET A 1 82 ? -1.262 -0.975 -15.013 1.00 91.69 82 MET A C 1
ATOM 679 O O . MET A 1 82 ? -0.243 -1.561 -14.652 1.00 91.69 82 MET A O 1
ATOM 683 N N . ASN A 1 83 ? -1.495 -0.642 -16.279 1.00 89.56 83 ASN A N 1
ATOM 684 C CA . ASN A 1 83 ? -0.505 -0.764 -17.340 1.00 89.56 83 ASN A CA 1
ATOM 685 C C . ASN A 1 83 ? -0.104 0.631 -17.826 1.00 89.56 83 ASN A C 1
ATOM 687 O O . ASN A 1 83 ? -0.902 1.572 -17.779 1.00 89.56 83 ASN A O 1
ATOM 691 N N . TYR A 1 84 ? 1.135 0.766 -18.299 1.00 89.81 84 TYR A N 1
ATOM 692 C CA . TYR A 1 84 ? 1.654 2.017 -18.844 1.00 89.81 84 TYR A CA 1
ATOM 693 C C . TYR A 1 84 ? 2.484 1.775 -20.105 1.00 89.81 84 TYR A C 1
ATOM 695 O O . TYR A 1 84 ? 3.352 0.901 -20.137 1.00 89.81 84 TYR A O 1
ATOM 703 N N . HIS A 1 85 ? 2.224 2.561 -21.151 1.00 87.81 85 HIS A N 1
ATOM 704 C CA . HIS A 1 85 ? 2.815 2.381 -22.479 1.00 87.81 85 HIS A CA 1
ATOM 705 C C . HIS A 1 85 ? 3.025 3.724 -23.197 1.00 87.81 85 HIS A C 1
ATOM 707 O O . HIS A 1 85 ? 2.704 4.793 -22.677 1.00 87.81 85 HIS A O 1
ATOM 713 N N . GLY A 1 86 ? 3.587 3.660 -24.407 1.00 80.06 86 GLY A N 1
ATOM 714 C CA . GLY A 1 86 ? 3.468 4.734 -25.396 1.00 80.06 86 GLY A CA 1
ATOM 715 C C . GLY A 1 86 ? 4.333 5.976 -25.180 1.00 80.06 86 GLY A C 1
ATOM 716 O O . GLY A 1 86 ? 4.181 6.931 -25.935 1.00 80.06 86 GLY A O 1
ATOM 717 N N . SER A 1 87 ? 5.255 5.996 -24.210 1.00 87.81 87 SER A N 1
ATOM 718 C CA . SER A 1 87 ? 6.130 7.165 -24.052 1.00 87.81 87 SER A CA 1
ATOM 719 C C . SER A 1 87 ? 7.100 7.308 -25.233 1.00 87.81 87 SER A C 1
ATOM 721 O O . SER A 1 87 ? 7.606 6.312 -25.761 1.00 87.81 87 SER A O 1
ATOM 723 N N . GLU A 1 88 ? 7.424 8.550 -25.611 1.00 87.38 88 GLU A N 1
ATOM 724 C CA . GLU A 1 88 ? 8.430 8.856 -26.646 1.00 87.38 88 GLU A CA 1
ATOM 725 C C . GLU A 1 88 ? 9.764 8.147 -26.359 1.00 87.38 88 GLU A C 1
ATOM 727 O O . GLU A 1 88 ? 10.417 7.619 -27.260 1.00 87.38 88 GLU A O 1
ATOM 732 N N . LEU A 1 89 ? 10.132 8.071 -25.075 1.00 88.75 89 LEU A N 1
ATOM 733 C CA . LEU A 1 89 ? 11.307 7.352 -24.599 1.00 88.75 89 LEU A CA 1
ATOM 734 C C . LEU A 1 89 ? 11.249 5.863 -24.959 1.00 88.75 89 LEU A C 1
ATOM 736 O O . LEU A 1 89 ? 12.217 5.333 -25.503 1.00 88.75 89 LEU A O 1
ATOM 740 N N . THR A 1 90 ? 10.136 5.193 -24.650 1.00 86.81 90 THR A N 1
ATOM 741 C CA . THR A 1 90 ? 9.961 3.754 -24.897 1.00 86.81 90 THR A CA 1
ATOM 742 C C . THR A 1 90 ? 9.913 3.455 -26.390 1.00 86.81 90 THR A C 1
ATOM 744 O O . THR A 1 90 ? 10.554 2.508 -26.834 1.00 86.81 90 THR A O 1
ATOM 747 N N . ASN A 1 91 ? 9.227 4.289 -27.174 1.00 88.94 91 ASN A N 1
ATOM 748 C CA . ASN A 1 91 ? 9.156 4.134 -28.628 1.00 88.94 91 ASN A CA 1
ATOM 749 C C . ASN A 1 91 ? 10.555 4.242 -29.250 1.00 88.94 91 ASN A C 1
ATOM 751 O O . ASN A 1 91 ? 10.996 3.332 -29.946 1.00 88.94 91 ASN A O 1
ATOM 755 N N . LYS A 1 92 ? 11.316 5.283 -28.887 1.00 89.38 92 LYS A N 1
ATOM 756 C CA . LYS A 1 92 ? 12.691 5.473 -29.367 1.00 89.38 92 LYS A CA 1
ATOM 757 C C . LYS A 1 92 ? 13.635 4.350 -28.929 1.00 89.38 92 LYS A C 1
ATOM 759 O O . LYS A 1 92 ? 14.512 3.948 -29.693 1.00 89.38 92 LYS A O 1
ATOM 764 N N . LEU A 1 93 ? 13.471 3.844 -27.705 1.00 89.69 93 LEU A N 1
ATOM 765 C CA . LEU A 1 93 ? 14.242 2.706 -27.203 1.00 89.69 93 LEU A CA 1
ATOM 766 C C . LEU A 1 93 ? 13.940 1.437 -28.012 1.00 89.69 93 LEU A C 1
ATOM 768 O O . LEU A 1 93 ? 14.877 0.762 -28.438 1.00 89.69 93 LEU A O 1
ATOM 772 N N . ASN A 1 94 ? 12.661 1.152 -28.267 1.00 89.38 94 ASN A N 1
ATOM 773 C CA . ASN A 1 94 ? 12.220 0.006 -29.063 1.00 89.38 94 ASN A CA 1
ATOM 774 C C . ASN A 1 94 ? 12.703 0.102 -30.516 1.00 89.38 94 ASN A C 1
ATOM 776 O O . ASN A 1 94 ? 13.162 -0.894 -31.067 1.00 89.38 94 ASN A O 1
ATOM 780 N N . ASP A 1 95 ? 12.688 1.291 -31.120 1.00 91.50 95 ASP A N 1
ATOM 781 C CA . ASP A 1 95 ? 13.175 1.502 -32.488 1.00 91.50 95 ASP A CA 1
ATOM 782 C C . ASP A 1 95 ? 14.677 1.222 -32.619 1.00 91.50 95 ASP A C 1
ATOM 784 O O . ASP A 1 95 ? 15.127 0.611 -33.591 1.00 91.50 95 ASP A O 1
ATOM 788 N N . ILE A 1 96 ? 15.482 1.654 -31.643 1.00 89.06 96 ILE A N 1
ATOM 789 C CA . ILE A 1 96 ? 16.920 1.344 -31.613 1.00 89.06 96 ILE A CA 1
ATOM 790 C C . ILE A 1 96 ? 17.136 -0.146 -31.325 1.00 89.06 96 ILE A C 1
ATOM 792 O O . ILE A 1 96 ? 17.971 -0.769 -31.983 1.00 89.06 96 ILE A O 1
ATOM 796 N N . HIS A 1 97 ? 16.375 -0.728 -30.394 1.00 89.75 97 HIS A N 1
ATOM 797 C CA . HIS A 1 97 ? 16.456 -2.149 -30.059 1.00 89.75 97 HIS A CA 1
ATOM 798 C C . HIS A 1 97 ? 16.167 -3.035 -31.277 1.00 89.75 97 HIS A C 1
ATOM 800 O O . HIS A 1 97 ? 16.974 -3.893 -31.620 1.00 89.75 97 HIS A O 1
ATOM 806 N N . ASN A 1 98 ? 15.062 -2.777 -31.979 1.00 90.06 98 ASN A N 1
ATOM 807 C CA . ASN A 1 98 ? 14.623 -3.566 -33.128 1.00 90.06 98 ASN A CA 1
ATOM 808 C C . ASN A 1 98 ? 15.588 -3.447 -34.315 1.00 90.06 98 ASN A C 1
ATOM 810 O O . ASN A 1 98 ? 15.886 -4.449 -34.961 1.00 90.06 98 ASN A O 1
ATOM 814 N N . ARG A 1 99 ? 16.130 -2.248 -34.581 1.00 90.38 99 ARG A N 1
ATOM 815 C CA . ARG A 1 99 ? 17.119 -2.039 -35.656 1.00 90.38 99 ARG A CA 1
ATOM 816 C C . ARG A 1 99 ? 18.457 -2.730 -35.388 1.00 90.38 99 ARG A C 1
ATOM 818 O O . ARG A 1 99 ? 19.141 -3.099 -36.336 1.00 90.38 99 ARG A O 1
ATOM 825 N N . ASN A 1 100 ? 18.824 -2.908 -34.119 1.00 88.25 100 ASN A N 1
ATOM 826 C CA . ASN A 1 100 ? 20.120 -3.451 -33.708 1.00 88.25 100 ASN A CA 1
ATOM 827 C C . ASN A 1 100 ? 19.996 -4.814 -32.999 1.00 88.25 100 ASN A C 1
ATOM 829 O O . ASN A 1 100 ? 20.927 -5.233 -32.310 1.00 88.25 100 ASN A O 1
ATOM 833 N N . LEU A 1 101 ? 18.867 -5.516 -33.161 1.00 88.12 101 LEU A N 1
ATOM 834 C CA . LEU A 1 101 ? 18.530 -6.729 -32.407 1.00 88.12 101 LEU A CA 1
ATOM 835 C C . LEU A 1 101 ? 19.616 -7.808 -32.510 1.00 88.12 101 LEU A C 1
ATOM 837 O O . LEU A 1 101 ? 20.001 -8.403 -31.501 1.00 88.12 101 LEU A O 1
ATOM 841 N N . GLN A 1 102 ? 20.137 -8.031 -33.720 1.00 84.69 102 GLN A N 1
ATOM 842 C CA . GLN A 1 102 ? 21.196 -9.007 -33.966 1.00 84.69 102 GLN A CA 1
ATOM 843 C C . GLN A 1 102 ? 22.480 -8.633 -33.213 1.00 84.69 102 GLN A C 1
ATOM 845 O O . GLN A 1 102 ? 23.004 -9.443 -32.452 1.00 84.69 102 GLN A O 1
ATOM 850 N N . SER A 1 103 ? 22.928 -7.381 -33.332 1.00 82.56 103 SER A N 1
ATOM 851 C CA . SER A 1 103 ? 24.124 -6.884 -32.645 1.00 82.56 103 SER A CA 1
ATOM 852 C C . SER A 1 103 ? 23.990 -6.948 -31.122 1.00 82.56 103 SER A C 1
ATOM 854 O O . SER A 1 103 ? 24.933 -7.335 -30.439 1.00 82.56 103 SER A O 1
ATOM 856 N N . ILE A 1 104 ? 22.813 -6.631 -30.573 1.00 83.50 104 ILE A N 1
ATOM 857 C CA . ILE A 1 104 ? 22.541 -6.722 -29.130 1.00 83.50 104 ILE A CA 1
ATOM 858 C C . ILE A 1 104 ? 22.590 -8.183 -28.657 1.00 83.50 104 ILE A C 1
ATOM 860 O O . ILE A 1 104 ? 23.201 -8.473 -27.627 1.00 83.50 104 ILE A O 1
ATOM 864 N N . THR A 1 105 ? 21.985 -9.101 -29.416 1.00 84.06 105 THR A N 1
ATOM 865 C CA . THR A 1 105 ? 21.921 -10.535 -29.077 1.00 84.06 105 THR A CA 1
ATOM 866 C C . THR A 1 105 ? 23.302 -11.184 -29.124 1.00 84.06 105 THR A C 1
ATOM 868 O O . THR A 1 105 ? 23.679 -11.927 -28.218 1.00 84.06 105 THR A O 1
ATOM 871 N N . GLU A 1 106 ? 24.090 -10.850 -30.144 1.00 87.75 106 GLU A N 1
ATOM 872 C CA . GLU A 1 106 ? 25.459 -11.340 -30.331 1.00 87.75 106 GLU A CA 1
ATOM 873 C C . GLU A 1 106 ? 26.489 -10.587 -29.463 1.00 87.75 106 GLU A C 1
ATOM 875 O O . GLU A 1 106 ? 27.670 -10.925 -29.470 1.00 87.75 106 GLU A O 1
ATOM 880 N N . LYS A 1 107 ? 26.053 -9.586 -28.678 1.00 82.62 107 LYS A N 1
ATOM 881 C CA . LYS A 1 107 ? 26.902 -8.693 -27.863 1.00 82.62 107 LYS A CA 1
ATOM 882 C C . LYS A 1 107 ? 27.975 -7.958 -28.680 1.00 82.62 107 LYS A C 1
ATOM 884 O O . LYS A 1 107 ? 29.043 -7.626 -28.164 1.00 82.62 107 LYS A O 1
ATOM 889 N N . HIS A 1 108 ? 27.679 -7.677 -29.944 1.00 87.06 108 HIS A N 1
ATOM 890 C CA . HIS A 1 108 ? 28.505 -6.865 -30.825 1.00 87.06 108 HIS A CA 1
ATOM 891 C C . HIS A 1 108 ? 28.250 -5.367 -30.605 1.00 87.06 108 HIS A C 1
ATOM 893 O O . HIS A 1 108 ? 27.143 -4.932 -30.281 1.00 87.06 108 HIS A O 1
ATOM 899 N N . HIS A 1 109 ? 29.294 -4.560 -30.799 1.00 85.00 109 HIS A N 1
ATOM 900 C CA . HIS A 1 109 ? 29.193 -3.104 -30.727 1.00 85.00 109 HIS A CA 1
ATOM 901 C C . HIS A 1 109 ? 28.333 -2.563 -31.880 1.00 85.00 109 HIS A C 1
ATOM 903 O O . HIS A 1 109 ? 28.478 -3.000 -33.023 1.00 85.00 109 HIS A O 1
ATOM 909 N N . PHE A 1 110 ? 27.479 -1.575 -31.605 1.00 88.19 110 PHE A N 1
ATOM 910 C CA . PHE A 1 110 ? 26.680 -0.883 -32.621 1.00 88.19 110 PHE A CA 1
ATOM 911 C C . PHE A 1 110 ? 26.759 0.635 -32.446 1.00 88.19 110 PHE A C 1
ATOM 913 O O . PHE A 1 110 ? 27.031 1.140 -31.362 1.00 88.19 110 PHE A O 1
ATOM 920 N N . ILE A 1 111 ? 26.536 1.371 -33.536 1.00 84.19 111 ILE A N 1
ATOM 921 C CA . ILE A 1 111 ? 26.784 2.822 -33.615 1.00 84.19 111 ILE A CA 1
ATOM 922 C C . ILE A 1 111 ? 26.008 3.594 -32.534 1.00 84.19 111 ILE A C 1
ATOM 924 O O . ILE A 1 111 ? 26.525 4.533 -31.940 1.00 84.19 111 ILE A O 1
ATOM 928 N N . GLU A 1 112 ? 24.778 3.175 -32.245 1.00 86.81 112 GLU A N 1
ATOM 929 C CA . GLU A 1 112 ? 23.875 3.845 -31.303 1.00 86.81 112 GLU A CA 1
ATOM 930 C C . GLU A 1 112 ? 23.990 3.301 -29.861 1.00 86.81 112 GLU A C 1
ATOM 932 O O . GLU A 1 112 ? 23.120 3.577 -29.036 1.00 86.81 112 GLU A O 1
ATOM 937 N N . GLN A 1 113 ? 25.028 2.523 -29.526 1.00 87.06 113 GLN A N 1
ATOM 938 C CA . GLN A 1 113 ? 25.116 1.800 -28.249 1.00 87.06 113 GLN A CA 1
ATOM 939 C C . GLN A 1 113 ? 25.099 2.719 -27.019 1.00 87.06 113 GLN A C 1
ATOM 941 O O . GLN A 1 113 ? 24.391 2.442 -26.047 1.00 87.06 113 GLN A O 1
ATOM 946 N N . GLU A 1 114 ? 25.824 3.836 -27.049 1.00 88.88 114 GLU A N 1
ATOM 947 C CA . GLU A 1 114 ? 25.817 4.802 -25.943 1.00 88.88 114 GLU A CA 1
ATOM 948 C C . GLU A 1 114 ? 24.428 5.435 -25.761 1.00 88.88 114 GLU A C 1
ATOM 950 O O . GLU A 1 114 ? 23.891 5.481 -24.653 1.00 88.88 114 GLU A O 1
ATOM 955 N N . LEU A 1 115 ? 23.786 5.842 -26.860 1.00 90.44 115 LEU A N 1
ATOM 956 C CA . LEU A 1 115 ? 22.426 6.378 -26.830 1.00 90.44 115 LEU A CA 1
ATOM 957 C C . LEU A 1 115 ? 21.432 5.341 -26.286 1.00 90.44 115 LEU A C 1
ATOM 959 O O . LEU A 1 115 ? 20.630 5.666 -25.413 1.00 90.44 115 LEU A O 1
ATOM 963 N N . TYR A 1 116 ? 21.512 4.095 -26.756 1.00 89.50 116 TYR A N 1
ATOM 964 C CA . TYR A 1 116 ? 20.671 2.993 -26.294 1.00 89.50 116 TYR A CA 1
ATOM 965 C C . TYR A 1 116 ? 20.812 2.764 -24.787 1.00 89.50 116 TYR A C 1
ATOM 967 O O . TYR A 1 116 ? 19.812 2.711 -24.074 1.00 89.50 116 TYR A O 1
ATOM 975 N N . THR A 1 117 ? 22.045 2.686 -24.279 1.00 90.06 117 THR A N 1
ATOM 976 C CA . THR A 1 117 ? 22.288 2.477 -22.842 1.00 90.06 117 THR A CA 1
ATOM 977 C C . THR A 1 117 ? 21.776 3.640 -21.991 1.00 90.06 117 THR A C 1
ATOM 979 O O . THR A 1 117 ? 21.199 3.407 -20.927 1.00 90.06 117 THR A O 1
ATOM 982 N N . ASN A 1 118 ? 21.902 4.881 -22.467 1.00 92.56 118 ASN A N 1
ATOM 983 C CA . ASN A 1 118 ? 21.353 6.054 -21.787 1.00 92.56 118 ASN A CA 1
ATOM 984 C C . ASN A 1 118 ? 19.816 6.052 -21.766 1.00 92.56 118 ASN A C 1
ATOM 986 O O . ASN A 1 118 ? 19.217 6.316 -20.720 1.00 92.56 118 ASN A O 1
ATOM 990 N N . LEU A 1 119 ? 19.165 5.708 -22.882 1.00 91.69 119 LEU A N 1
ATOM 991 C CA . LEU A 1 119 ? 17.703 5.584 -22.949 1.00 91.69 119 LEU A CA 1
ATOM 992 C C . LEU A 1 119 ? 17.196 4.436 -22.068 1.00 91.69 119 LEU A C 1
ATOM 994 O O . LEU A 1 119 ? 16.206 4.608 -21.360 1.00 91.69 119 LEU A O 1
ATOM 998 N N . LEU A 1 120 ? 17.906 3.304 -22.042 1.00 91.25 120 LEU A N 1
ATOM 999 C CA . LEU A 1 120 ? 17.585 2.167 -21.182 1.00 91.25 120 LEU A CA 1
ATOM 1000 C C . LEU A 1 120 ? 17.672 2.554 -19.702 1.00 91.25 120 LEU A C 1
ATOM 1002 O O . LEU A 1 120 ? 16.733 2.307 -18.951 1.00 91.25 120 LEU A O 1
ATOM 1006 N N . ARG A 1 121 ? 18.753 3.226 -19.283 1.00 92.06 121 ARG A N 1
ATOM 1007 C CA . ARG A 1 121 ? 18.898 3.738 -17.907 1.00 92.06 121 ARG A CA 1
ATOM 1008 C C . ARG A 1 121 ? 17.764 4.686 -17.530 1.00 92.06 121 ARG A C 1
ATOM 1010 O O . ARG A 1 121 ? 17.207 4.563 -16.443 1.00 92.06 121 ARG A O 1
ATOM 1017 N N . LYS A 1 122 ? 17.391 5.597 -18.433 1.00 93.31 122 LYS A N 1
ATOM 1018 C CA . LYS A 1 122 ? 16.260 6.508 -18.217 1.00 93.31 122 LYS A CA 1
ATOM 1019 C C . LYS A 1 122 ? 14.933 5.750 -18.110 1.00 93.31 122 LYS A C 1
ATOM 1021 O O . LYS A 1 122 ? 14.116 6.087 -17.262 1.00 93.31 122 LYS A O 1
ATOM 1026 N N . SER A 1 123 ? 14.733 4.710 -18.921 1.00 92.25 123 SER A N 1
ATOM 1027 C CA . SER A 1 123 ? 13.539 3.862 -18.854 1.00 92.25 123 SER A CA 1
ATOM 1028 C C . SER A 1 123 ? 13.451 3.123 -17.520 1.00 92.25 123 SER A C 1
ATOM 1030 O O . SER A 1 123 ? 12.399 3.145 -16.892 1.00 92.25 123 SER A O 1
ATOM 1032 N N . LEU A 1 124 ? 14.557 2.535 -17.051 1.00 91.44 124 LEU A N 1
ATOM 1033 C CA . LEU A 1 124 ? 14.624 1.861 -15.749 1.00 91.44 124 LEU A CA 1
ATOM 1034 C C . LEU A 1 124 ? 14.348 2.831 -14.595 1.00 91.44 124 LEU A C 1
ATOM 1036 O O . LEU A 1 124 ? 13.606 2.499 -13.675 1.00 91.44 124 LEU A O 1
ATOM 1040 N N . TYR A 1 125 ? 14.892 4.047 -14.665 1.00 94.38 125 TYR A N 1
ATOM 1041 C CA . TYR A 1 125 ? 14.612 5.091 -13.683 1.00 94.38 125 TYR A CA 1
ATOM 1042 C C . TYR A 1 125 ? 13.129 5.492 -13.671 1.00 94.38 125 TYR A C 1
ATOM 1044 O O . TYR A 1 125 ? 12.531 5.592 -12.603 1.00 94.38 125 TYR A O 1
ATOM 1052 N N . ASN A 1 126 ? 12.509 5.655 -14.844 1.00 95.25 126 ASN A N 1
ATOM 1053 C CA . ASN A 1 126 ? 11.075 5.925 -14.941 1.00 95.25 126 ASN A CA 1
ATOM 1054 C C . ASN A 1 126 ? 10.249 4.789 -14.319 1.00 95.25 126 ASN A C 1
ATOM 1056 O O . ASN A 1 126 ? 9.340 5.060 -13.540 1.00 95.25 126 ASN A O 1
ATOM 1060 N N . SER A 1 127 ? 10.580 3.529 -14.614 1.00 93.81 127 SER A N 1
ATOM 1061 C CA . SER A 1 127 ? 9.891 2.372 -14.032 1.00 93.81 127 SER A CA 1
ATOM 1062 C C . SER A 1 127 ? 10.060 2.286 -12.513 1.00 93.81 127 SER A C 1
ATOM 1064 O O . SER A 1 127 ? 9.091 1.978 -11.823 1.00 93.81 127 SER A O 1
ATOM 1066 N N . LEU A 1 128 ? 11.240 2.620 -11.979 1.00 95.75 128 LEU A N 1
ATOM 1067 C CA . LEU A 1 128 ? 11.464 2.737 -10.535 1.00 95.75 128 LEU A CA 1
ATOM 1068 C C . LEU A 1 128 ? 10.552 3.802 -9.914 1.00 95.75 128 LEU A C 1
ATOM 1070 O O . LEU A 1 128 ? 9.882 3.527 -8.922 1.00 95.75 128 LEU A O 1
ATOM 1074 N N . LEU A 1 129 ? 10.501 5.006 -10.493 1.00 96.56 129 LEU A N 1
ATOM 1075 C CA . LEU A 1 129 ? 9.639 6.077 -9.987 1.00 96.56 129 LEU A CA 1
ATOM 1076 C C . LEU A 1 129 ? 8.162 5.673 -10.006 1.00 96.56 129 LEU A C 1
ATOM 1078 O O . LEU A 1 129 ? 7.447 5.928 -9.038 1.00 96.56 129 LEU A O 1
ATOM 1082 N N . ILE A 1 130 ? 7.716 5.026 -11.086 1.00 96.19 130 ILE A N 1
ATOM 1083 C CA . ILE A 1 130 ? 6.344 4.528 -11.200 1.00 96.19 130 ILE A CA 1
ATOM 1084 C C . ILE A 1 130 ? 6.076 3.498 -10.103 1.00 96.19 130 ILE A C 1
ATOM 1086 O O . ILE A 1 130 ? 5.087 3.657 -9.396 1.00 96.19 130 ILE A O 1
ATOM 1090 N N . ALA A 1 131 ? 6.958 2.513 -9.897 1.00 95.12 131 ALA A N 1
ATOM 1091 C CA . ALA A 1 131 ? 6.812 1.500 -8.846 1.00 95.12 131 ALA A CA 1
ATOM 1092 C C . ALA A 1 131 ? 6.745 2.114 -7.435 1.00 95.12 131 ALA A C 1
ATOM 1094 O O . ALA A 1 131 ? 5.950 1.676 -6.614 1.00 95.12 131 ALA A O 1
ATOM 1095 N N . ILE A 1 132 ? 7.507 3.181 -7.162 1.00 96.69 132 ILE A N 1
ATOM 1096 C CA . ILE A 1 132 ? 7.441 3.915 -5.884 1.00 96.69 132 ILE A CA 1
ATOM 1097 C C . ILE A 1 132 ? 6.088 4.622 -5.697 1.00 96.69 132 ILE A C 1
ATOM 1099 O O . ILE A 1 132 ? 5.638 4.784 -4.564 1.00 96.69 132 ILE A O 1
ATOM 1103 N N . GLY A 1 133 ? 5.433 5.048 -6.781 1.00 96.69 133 GLY A N 1
ATOM 1104 C CA . GLY A 1 133 ? 4.226 5.877 -6.737 1.00 96.69 133 GLY A CA 1
ATOM 1105 C C . GLY A 1 133 ? 3.080 5.293 -5.906 1.00 96.69 133 GLY A C 1
ATOM 1106 O O . GLY A 1 133 ? 2.462 6.030 -5.137 1.00 96.69 133 GLY A O 1
ATOM 1107 N N . GLY A 1 134 ? 2.820 3.989 -6.023 1.00 95.50 134 GLY A N 1
ATOM 1108 C CA . GLY A 1 134 ? 1.764 3.300 -5.277 1.00 95.50 134 GLY A CA 1
ATOM 1109 C C . GLY A 1 134 ? 2.029 3.254 -3.770 1.00 95.50 134 GLY A C 1
ATOM 1110 O O . GLY A 1 134 ? 1.299 3.916 -3.024 1.00 95.50 134 GLY A O 1
ATOM 1111 N N . PRO A 1 135 ? 3.106 2.584 -3.310 1.00 96.56 135 PRO A N 1
ATOM 1112 C CA . PRO A 1 135 ? 3.470 2.542 -1.892 1.00 96.56 135 PRO A CA 1
ATOM 1113 C C . PRO A 1 135 ? 3.638 3.938 -1.279 1.00 96.56 135 PRO A C 1
ATOM 1115 O O . PRO A 1 135 ? 3.219 4.200 -0.154 1.00 96.56 135 PRO A O 1
ATOM 1118 N N . LEU A 1 136 ? 4.197 4.899 -2.023 1.00 97.25 136 LEU A N 1
ATOM 1119 C CA . LEU A 1 136 ? 4.315 6.270 -1.531 1.00 97.25 136 LEU A CA 1
ATOM 1120 C C . LEU A 1 136 ? 2.938 6.909 -1.287 1.00 97.25 136 LEU A C 1
ATOM 1122 O O . LEU A 1 136 ? 2.757 7.598 -0.283 1.00 97.25 136 LEU A O 1
ATOM 1126 N N . GLN A 1 137 ? 1.956 6.678 -2.162 1.00 97.38 137 GLN A N 1
ATOM 1127 C CA . GLN A 1 137 ? 0.599 7.205 -2.005 1.00 97.38 137 GLN A CA 1
ATOM 1128 C C . GLN A 1 137 ? -0.084 6.657 -0.743 1.00 97.38 137 GLN A C 1
ATOM 1130 O O . GLN A 1 137 ? -0.696 7.427 0.014 1.00 97.38 137 GLN A O 1
ATOM 1135 N N . THR A 1 138 ? 0.029 5.354 -0.490 1.00 96.12 138 THR A N 1
ATOM 1136 C CA . THR A 1 138 ? -0.578 4.705 0.682 1.00 96.12 138 THR A CA 1
ATOM 1137 C C . THR A 1 138 ? 0.115 5.140 1.969 1.00 96.12 138 THR A C 1
ATOM 1139 O O . THR A 1 138 ? -0.566 5.507 2.931 1.00 96.12 138 THR A O 1
ATOM 1142 N N . ILE A 1 139 ? 1.449 5.223 1.963 1.00 97.38 139 ILE A N 1
ATOM 1143 C CA . ILE A 1 139 ? 2.260 5.742 3.073 1.00 97.38 139 ILE A CA 1
ATOM 1144 C C . ILE A 1 139 ? 1.890 7.190 3.395 1.00 97.38 139 ILE A C 1
ATOM 1146 O O . ILE A 1 139 ? 1.683 7.524 4.565 1.00 97.38 139 ILE A O 1
ATOM 1150 N N . LEU A 1 140 ? 1.774 8.062 2.388 1.00 97.69 140 LEU A N 1
ATOM 1151 C CA . LEU A 1 140 ? 1.400 9.464 2.593 1.00 97.69 140 LEU A CA 1
ATOM 1152 C C . LEU A 1 140 ? -0.001 9.580 3.196 1.00 97.69 140 LEU A C 1
ATOM 1154 O O . LEU A 1 140 ? -0.188 10.293 4.182 1.00 97.69 140 LEU A O 1
ATOM 1158 N N . THR A 1 141 ? -0.968 8.831 2.667 1.00 97.62 141 THR A N 1
ATOM 1159 C CA . THR A 1 141 ? -2.348 8.819 3.179 1.00 97.62 141 THR A CA 1
ATOM 1160 C C . THR A 1 141 ? -2.404 8.322 4.625 1.00 97.62 141 THR A C 1
ATOM 1162 O O . THR A 1 141 ? -3.004 8.970 5.488 1.00 97.62 141 THR A O 1
ATOM 1165 N N . GLY A 1 142 ? -1.700 7.224 4.913 1.00 97.44 142 GLY A N 1
ATOM 1166 C CA . GLY A 1 142 ? -1.545 6.673 6.256 1.00 97.44 142 GLY A CA 1
ATOM 1167 C C . GLY A 1 142 ? -0.906 7.655 7.228 1.00 97.44 142 GLY A C 1
ATOM 1168 O O . GLY A 1 142 ? -1.368 7.838 8.353 1.00 97.44 142 GLY A O 1
ATOM 1169 N N . THR A 1 143 ? 0.135 8.346 6.781 1.00 97.81 143 THR A N 1
ATOM 1170 C CA . THR A 1 143 ? 0.858 9.324 7.597 1.00 97.81 143 THR A CA 1
ATOM 1171 C C . THR A 1 143 ? 0.005 10.557 7.891 1.00 97.81 143 THR A C 1
ATOM 1173 O O . THR A 1 143 ? -0.007 11.022 9.030 1.00 97.81 143 THR A O 1
ATOM 1176 N N . ILE A 1 144 ? -0.772 11.053 6.922 1.00 97.50 144 ILE A N 1
ATOM 1177 C CA . ILE A 1 144 ? -1.735 12.144 7.146 1.00 97.50 144 ILE A CA 1
ATOM 1178 C C . ILE A 1 144 ? -2.766 11.731 8.203 1.00 97.50 144 ILE A C 1
ATOM 1180 O O . ILE A 1 144 ? -2.997 12.478 9.155 1.00 97.50 144 ILE A O 1
ATOM 1184 N N . GLY A 1 145 ? -3.336 10.526 8.087 1.00 96.94 145 GLY A N 1
ATOM 1185 C CA . GLY A 1 145 ? -4.259 9.984 9.088 1.00 96.94 145 GLY A CA 1
ATOM 1186 C C . GLY A 1 145 ? -3.638 9.920 10.486 1.00 96.94 145 GLY A C 1
ATOM 1187 O O . GLY A 1 145 ? -4.244 10.374 11.458 1.00 96.94 145 GLY A O 1
ATOM 1188 N N . LEU A 1 146 ? -2.396 9.438 10.586 1.00 96.94 146 LEU A N 1
ATOM 1189 C CA . LEU A 1 146 ? -1.660 9.365 11.849 1.00 96.94 146 LEU A CA 1
ATOM 1190 C C . LEU A 1 146 ? -1.425 10.752 12.465 1.00 96.94 146 LEU A C 1
ATOM 1192 O O . LEU A 1 146 ? -1.671 10.940 13.656 1.00 96.94 146 LEU A O 1
ATOM 1196 N N . ILE A 1 147 ? -0.991 11.737 11.673 1.00 96.75 147 ILE A N 1
ATOM 1197 C CA . ILE A 1 147 ? -0.766 13.114 12.143 1.00 96.75 147 ILE A CA 1
ATOM 1198 C C . ILE A 1 147 ? -2.069 13.718 12.686 1.00 96.75 147 ILE A C 1
ATOM 1200 O O . ILE A 1 147 ? -2.071 14.305 13.772 1.00 96.75 147 ILE A O 1
ATOM 1204 N N . LEU A 1 148 ? -3.188 13.527 11.978 1.00 95.56 148 LEU A N 1
ATOM 1205 C CA . LEU A 1 148 ? -4.505 13.991 12.424 1.00 95.56 148 LEU A CA 1
ATOM 1206 C C . LEU A 1 148 ? -4.922 13.351 13.756 1.00 95.56 148 LEU A C 1
ATOM 1208 O O . LEU A 1 148 ? -5.487 14.034 14.613 1.00 95.56 148 LEU A O 1
ATOM 1212 N N . LEU A 1 149 ? -4.624 12.066 13.970 1.00 94.75 149 LEU A N 1
ATOM 1213 C CA . LEU A 1 149 ? -4.893 11.391 15.244 1.00 94.75 149 LEU A CA 1
ATOM 1214 C C . LEU A 1 149 ? -4.017 11.914 16.375 1.00 94.75 149 LEU A C 1
ATOM 1216 O O . LEU A 1 149 ? -4.521 12.157 17.469 1.00 94.75 149 LEU A O 1
ATOM 1220 N N . LEU A 1 150 ? -2.720 12.108 16.129 1.00 93.62 150 LEU A N 1
ATOM 1221 C CA . LEU A 1 150 ? -1.797 12.629 17.138 1.00 93.62 150 LEU A CA 1
ATOM 1222 C C . LEU A 1 150 ? -2.218 14.027 17.601 1.00 93.62 150 LEU A C 1
ATOM 1224 O O . LEU A 1 150 ? -2.215 14.297 18.803 1.00 93.62 150 LEU A O 1
ATOM 1228 N N . TYR A 1 151 ? -2.665 14.877 16.673 1.00 93.38 151 TYR A N 1
ATOM 1229 C CA . TYR A 1 151 ? -3.201 16.201 16.989 1.00 93.38 151 TYR A CA 1
ATOM 1230 C C . TYR A 1 151 ? -4.495 16.138 17.821 1.00 93.38 151 TYR A C 1
ATOM 1232 O O . TYR A 1 151 ? -4.717 16.961 18.711 1.00 93.38 151 TYR A O 1
ATOM 1240 N N . GLN A 1 152 ? -5.353 15.147 17.566 1.00 90.31 152 GLN A N 1
ATOM 1241 C CA . GLN A 1 152 ? -6.645 14.999 18.244 1.00 90.31 152 GLN A CA 1
ATOM 1242 C C . GLN A 1 152 ? -6.577 14.155 19.525 1.00 90.31 152 GLN A C 1
ATOM 1244 O O . GLN A 1 152 ? -7.514 14.196 20.323 1.00 90.31 152 GLN A O 1
ATOM 1249 N N . ASN A 1 153 ? -5.470 13.453 19.783 1.00 86.94 153 ASN A N 1
ATOM 1250 C CA . ASN A 1 153 ? -5.348 12.464 20.856 1.00 86.94 153 ASN A CA 1
ATOM 1251 C C . ASN A 1 153 ? -5.747 13.012 22.237 1.00 86.94 153 ASN A C 1
ATOM 1253 O O . ASN A 1 153 ? -6.539 12.393 22.942 1.00 86.94 153 ASN A O 1
ATOM 1257 N N . ALA A 1 154 ? -5.288 14.212 22.608 1.00 83.25 154 ALA A N 1
ATOM 1258 C CA . ALA A 1 154 ? -5.659 14.820 23.890 1.00 83.25 154 ALA A CA 1
ATOM 1259 C C . ALA A 1 154 ? -7.178 15.057 24.018 1.00 83.25 154 ALA A C 1
ATOM 1261 O O . ALA A 1 154 ? -7.758 14.852 25.084 1.00 83.25 154 ALA A O 1
ATOM 1262 N N . LYS A 1 155 ? -7.845 15.438 22.918 1.00 86.12 155 LYS A N 1
ATOM 1263 C CA . LYS A 1 155 ? -9.300 15.643 22.881 1.00 86.12 155 LYS A CA 1
ATOM 1264 C C . LYS A 1 155 ? -10.053 14.317 22.940 1.00 86.12 155 LYS A C 1
ATOM 1266 O O . LYS A 1 155 ? -11.051 14.248 23.654 1.00 86.12 155 LYS A O 1
ATOM 1271 N N . ILE A 1 156 ? -9.551 13.288 22.254 1.00 87.75 156 ILE A N 1
ATOM 1272 C CA . ILE A 1 156 ? -10.112 11.929 22.256 1.00 87.75 156 ILE A CA 1
ATOM 1273 C C . ILE A 1 156 ? -10.105 11.343 23.671 1.00 87.75 156 ILE A C 1
ATOM 1275 O O . ILE A 1 156 ? -11.108 10.786 24.109 1.00 87.75 156 ILE A O 1
ATOM 1279 N N . GLN A 1 157 ? -9.006 11.509 24.415 1.00 81.75 157 GLN A N 1
ATOM 1280 C CA . GLN A 1 157 ? -8.916 11.014 25.794 1.00 81.75 157 GLN A CA 1
ATOM 1281 C C . GLN A 1 157 ? -9.863 11.761 26.746 1.00 81.75 157 GLN A C 1
ATOM 1283 O O . GLN A 1 157 ? -10.390 11.160 27.677 1.00 81.75 157 GLN A O 1
ATOM 1288 N N . ALA A 1 158 ? -10.103 13.055 26.510 1.00 83.88 158 ALA A N 1
ATOM 1289 C CA . ALA A 1 158 ? -10.952 13.875 27.373 1.00 83.88 158 ALA A CA 1
ATOM 1290 C C . ALA A 1 158 ? -12.461 13.746 27.076 1.00 83.88 158 ALA A C 1
ATOM 1292 O O . ALA A 1 158 ? -13.262 13.768 28.004 1.00 83.88 158 ALA A O 1
ATOM 1293 N N . HIS A 1 159 ? -12.860 13.621 25.804 1.00 87.94 159 HIS A N 1
ATOM 1294 C CA . HIS A 1 159 ? -14.270 13.694 25.380 1.00 87.94 159 HIS A CA 1
ATOM 1295 C C . HIS A 1 159 ? -14.764 12.444 24.635 1.00 87.94 159 HIS A C 1
ATOM 1297 O O . HIS A 1 159 ? -15.918 12.400 24.208 1.00 87.94 159 HIS A O 1
ATOM 1303 N N . GLY A 1 160 ? -13.909 11.434 24.461 1.00 87.62 160 GLY A N 1
ATOM 1304 C CA . GLY A 1 160 ? -14.191 10.266 23.631 1.00 87.62 160 GLY A CA 1
ATOM 1305 C C . GLY A 1 160 ? -13.990 10.521 22.133 1.00 87.62 160 GLY A C 1
ATOM 1306 O O . GLY A 1 160 ? -13.664 11.626 21.700 1.00 87.62 160 GLY A O 1
ATOM 1307 N N . MET A 1 161 ? -14.175 9.465 21.333 1.00 89.69 161 MET A N 1
ATOM 1308 C CA . MET A 1 161 ? -13.998 9.508 19.877 1.00 89.69 161 MET A CA 1
ATOM 1309 C C . MET A 1 161 ? -15.249 10.011 19.154 1.00 89.69 161 MET A C 1
ATOM 1311 O O . MET A 1 161 ? -16.347 9.483 19.344 1.00 89.69 161 MET A O 1
ATOM 1315 N N . LYS A 1 162 ? -15.058 10.971 18.252 1.00 90.69 162 LYS A N 1
ATOM 1316 C CA . LYS A 1 162 ? -16.051 11.462 17.292 1.00 90.69 162 LYS A CA 1
ATOM 1317 C C . LYS A 1 162 ? -15.912 10.745 15.948 1.00 90.69 162 LYS A C 1
ATOM 1319 O O . LYS A 1 162 ? -14.934 10.051 15.682 1.00 90.69 162 LYS A O 1
ATOM 1324 N N . ILE A 1 163 ? -16.883 10.949 15.058 1.00 89.56 163 ILE A N 1
ATOM 1325 C CA . ILE A 1 163 ? -16.895 10.328 13.722 1.00 89.56 163 ILE A CA 1
ATOM 1326 C C . ILE A 1 163 ? -15.646 10.670 12.885 1.00 89.56 163 ILE A C 1
ATOM 1328 O O . ILE A 1 163 ? -15.105 9.804 12.205 1.00 89.56 163 ILE A O 1
ATOM 1332 N N . PHE A 1 164 ? -15.131 11.900 12.990 1.00 91.31 164 PHE A N 1
ATOM 1333 C CA . PHE A 1 164 ? -13.911 12.322 12.289 1.00 91.31 164 PHE A CA 1
ATOM 1334 C C . PHE A 1 164 ? -12.634 11.683 12.854 1.00 91.31 164 PHE A C 1
ATOM 1336 O O . PHE A 1 164 ? -11.677 11.459 12.108 1.00 91.31 164 PHE A O 1
ATOM 1343 N N . ASP A 1 165 ? -12.627 11.326 14.141 1.00 93.38 165 ASP A N 1
ATOM 1344 C CA . ASP A 1 165 ? -11.521 10.573 14.734 1.00 93.38 165 ASP A CA 1
ATOM 1345 C C . ASP A 1 165 ? -11.484 9.159 14.146 1.00 93.38 165 ASP A C 1
ATOM 1347 O O . ASP A 1 165 ? -10.421 8.674 13.771 1.00 93.38 165 ASP A O 1
ATOM 1351 N N . TRP A 1 166 ? -12.649 8.523 13.968 1.00 93.94 166 TRP A N 1
ATOM 1352 C CA . TRP A 1 166 ? -12.753 7.218 13.307 1.00 93.94 166 TRP A CA 1
ATOM 1353 C C . TRP A 1 166 ? -12.305 7.254 11.847 1.00 93.94 166 TRP A C 1
ATOM 1355 O O . TRP A 1 166 ? -11.593 6.355 11.408 1.00 93.94 166 TRP A O 1
ATOM 1365 N N . PHE A 1 167 ? -12.658 8.306 11.109 1.00 94.81 167 PHE A N 1
ATOM 1366 C CA . PHE A 1 167 ? -12.147 8.502 9.753 1.00 94.81 167 PHE A CA 1
ATOM 1367 C C . PHE A 1 167 ? -10.615 8.620 9.738 1.00 94.81 167 PHE A C 1
ATOM 1369 O O . PHE A 1 167 ? -9.954 7.979 8.927 1.00 94.81 167 PHE A O 1
ATOM 1376 N N . SER A 1 168 ? -10.038 9.361 10.689 1.00 95.94 168 SER A N 1
ATOM 1377 C CA . SER A 1 168 ? -8.580 9.495 10.829 1.00 95.94 168 SER A CA 1
ATOM 1378 C C . SER A 1 168 ? -7.909 8.165 11.210 1.00 95.94 168 SER A C 1
ATOM 1380 O O . SER A 1 168 ? -6.825 7.865 10.711 1.00 95.94 168 SER A O 1
ATOM 1382 N N . VAL A 1 169 ? -8.570 7.331 12.029 1.00 96.31 169 VAL A N 1
ATOM 1383 C CA . VAL A 1 169 ? -8.152 5.943 12.308 1.00 96.31 169 VAL A CA 1
ATOM 1384 C C . VAL A 1 169 ? -8.101 5.128 11.022 1.00 96.31 169 VAL A C 1
ATOM 1386 O O . VAL A 1 169 ? -7.068 4.528 10.740 1.00 96.31 169 VAL A O 1
ATOM 1389 N N . LEU A 1 170 ? -9.170 5.133 10.224 1.00 96.44 170 LEU A N 1
ATOM 1390 C CA . LEU A 1 170 ? -9.221 4.378 8.969 1.00 96.44 170 LEU A CA 1
ATOM 1391 C C . LEU A 1 170 ? -8.166 4.859 7.963 1.00 96.44 170 LEU A C 1
ATOM 1393 O O . LEU A 1 170 ? -7.504 4.027 7.351 1.00 96.44 170 LEU A O 1
ATOM 1397 N N . LEU A 1 171 ? -7.944 6.174 7.848 1.00 96.75 171 LEU A N 1
ATOM 1398 C CA . LEU A 1 171 ? -6.852 6.719 7.035 1.00 96.75 171 LEU A CA 1
ATOM 1399 C C . LEU A 1 171 ? -5.488 6.245 7.532 1.00 96.75 171 LEU A C 1
ATOM 1401 O O . LEU A 1 171 ? -4.686 5.777 6.735 1.00 96.75 171 LEU A O 1
ATOM 1405 N N . SER A 1 172 ? -5.231 6.302 8.842 1.00 97.12 172 SER A N 1
ATOM 1406 C CA . SER A 1 172 ? -3.951 5.858 9.404 1.00 97.12 172 SER A CA 1
ATOM 1407 C C . SER A 1 172 ? -3.661 4.382 9.131 1.00 97.12 172 SER A C 1
ATOM 1409 O O . SER A 1 172 ? -2.495 3.995 9.067 1.00 97.12 172 SER A O 1
ATOM 1411 N N . LEU A 1 173 ? -4.702 3.567 8.957 1.00 96.44 173 LEU A N 1
ATOM 1412 C CA . LEU A 1 173 ? -4.584 2.149 8.642 1.00 96.44 173 LEU A CA 1
ATOM 1413 C C . LEU A 1 173 ? -4.261 1.848 7.175 1.00 96.44 173 LEU A C 1
ATOM 1415 O O . LEU A 1 173 ? -4.130 0.677 6.838 1.00 96.44 173 LEU A O 1
ATOM 1419 N N . PHE A 1 174 ? -4.039 2.842 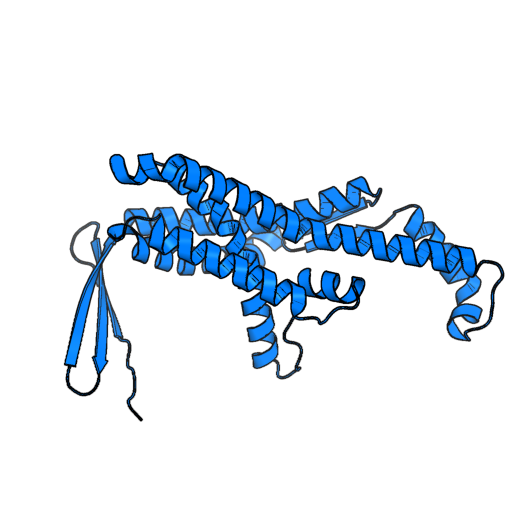6.309 1.00 97.06 174 PHE A N 1
ATOM 1420 C CA . PHE A 1 174 ? -3.479 2.580 4.972 1.00 97.06 174 PHE A CA 1
ATOM 1421 C C . PHE A 1 174 ? -2.100 1.906 5.048 1.00 97.06 174 PHE A C 1
ATOM 1423 O O . PHE A 1 174 ? -1.750 1.115 4.177 1.00 97.06 174 PHE A O 1
ATOM 1430 N N . TRP A 1 175 ? -1.377 2.109 6.154 1.00 97.31 175 TRP A N 1
ATOM 1431 C CA . TRP A 1 175 ? -0.167 1.361 6.502 1.00 97.31 175 TRP A CA 1
ATOM 1432 C C . TRP A 1 175 ? -0.369 -0.161 6.618 1.00 97.31 175 TRP A C 1
ATOM 1434 O O . TRP A 1 175 ? 0.606 -0.905 6.538 1.00 97.31 175 TRP A O 1
ATOM 1444 N N . LEU A 1 176 ? -1.606 -0.653 6.782 1.00 95.12 176 LEU A N 1
ATOM 1445 C CA . LEU A 1 176 ? -1.893 -2.090 6.768 1.00 95.12 176 LEU A CA 1
ATOM 1446 C C . LEU A 1 176 ? -1.590 -2.733 5.412 1.00 95.12 176 LEU A C 1
ATOM 1448 O O . LEU A 1 176 ? -1.378 -3.943 5.383 1.00 95.12 176 LEU A O 1
ATOM 1452 N N . ARG A 1 177 ? -1.549 -1.969 4.309 1.00 94.31 177 ARG A N 1
ATOM 1453 C CA . ARG A 1 177 ? -1.203 -2.519 2.991 1.00 94.31 177 ARG A CA 1
ATOM 1454 C C . ARG A 1 177 ? 0.225 -3.058 2.967 1.00 94.31 177 ARG A C 1
ATOM 1456 O O . ARG A 1 177 ? 0.420 -4.179 2.521 1.00 94.31 177 ARG A O 1
ATOM 1463 N N . GLU A 1 178 ? 1.179 -2.330 3.540 1.00 95.44 178 GLU A N 1
ATOM 1464 C CA . GLU A 1 178 ? 2.583 -2.760 3.628 1.00 95.44 178 GLU A CA 1
ATOM 1465 C C . GLU A 1 178 ? 2.720 -4.068 4.424 1.00 95.44 178 GLU A C 1
ATOM 1467 O O . GLU A 1 178 ? 3.455 -4.984 4.054 1.00 95.44 178 GLU A O 1
ATOM 1472 N N . ILE A 1 179 ? 1.943 -4.196 5.507 1.00 95.56 179 ILE A N 1
ATOM 1473 C CA . ILE A 1 179 ? 1.877 -5.433 6.295 1.00 95.56 179 ILE A CA 1
ATOM 1474 C C . ILE A 1 179 ? 1.250 -6.558 5.467 1.00 95.56 179 ILE A C 1
ATOM 1476 O O . ILE A 1 179 ? 1.757 -7.678 5.463 1.00 95.56 179 ILE A O 1
ATOM 1480 N N . PHE A 1 180 ? 0.138 -6.275 4.784 1.00 92.81 180 PHE A N 1
ATOM 1481 C CA . PHE A 1 180 ? -0.571 -7.251 3.965 1.00 92.81 180 PHE A CA 1
ATOM 1482 C C . PHE A 1 180 ? 0.306 -7.764 2.822 1.00 92.81 180 PHE A C 1
ATOM 1484 O O . PHE A 1 180 ? 0.399 -8.975 2.656 1.00 92.81 180 PHE A O 1
ATOM 1491 N N . ASN A 1 181 ? 0.997 -6.882 2.096 1.00 92.00 181 ASN A N 1
ATOM 1492 C CA . ASN A 1 181 ? 1.912 -7.239 1.012 1.00 92.00 181 ASN A CA 1
ATOM 1493 C C . ASN A 1 181 ? 3.027 -8.166 1.507 1.00 92.00 181 ASN A C 1
ATOM 1495 O O . ASN A 1 181 ? 3.274 -9.215 0.904 1.00 92.00 181 ASN A O 1
ATOM 1499 N N . LEU A 1 182 ? 3.650 -7.834 2.644 1.00 94.19 182 LEU A N 1
ATOM 1500 C CA . LEU A 1 182 ? 4.678 -8.673 3.257 1.00 94.19 182 LEU A CA 1
ATOM 1501 C C . LEU A 1 182 ? 4.119 -10.045 3.665 1.00 94.19 182 LEU A C 1
ATOM 1503 O O . LEU A 1 182 ? 4.684 -11.077 3.302 1.00 94.19 182 LEU A O 1
ATOM 1507 N N . LEU A 1 183 ? 3.000 -10.076 4.395 1.00 93.50 183 LEU A N 1
ATOM 1508 C CA . LEU A 1 183 ? 2.399 -11.326 4.868 1.00 93.50 183 LEU A CA 1
ATOM 1509 C C . LEU A 1 183 ? 1.908 -12.204 3.716 1.00 93.50 183 LEU A C 1
ATOM 1511 O O . LEU A 1 183 ? 2.125 -13.415 3.749 1.00 93.50 183 LEU A O 1
ATOM 1515 N N . ALA A 1 184 ? 1.269 -11.618 2.704 1.00 90.44 184 ALA A N 1
ATOM 1516 C CA . ALA A 1 184 ? 0.779 -12.332 1.532 1.00 90.44 184 ALA A CA 1
ATOM 1517 C C . ALA A 1 184 ? 1.939 -12.931 0.728 1.00 90.44 184 ALA A C 1
ATOM 1519 O O . ALA A 1 184 ? 1.880 -14.110 0.383 1.00 90.44 184 ALA A O 1
ATOM 1520 N N . SER A 1 185 ? 3.013 -12.164 0.508 1.00 90.56 185 SER A N 1
ATOM 1521 C CA . SER A 1 185 ? 4.202 -12.633 -0.218 1.00 90.56 185 SER A CA 1
ATOM 1522 C C . SER A 1 185 ? 4.903 -13.777 0.513 1.00 90.56 185 SER A C 1
ATOM 1524 O O . SER A 1 185 ? 5.156 -14.826 -0.077 1.00 90.56 185 SER A O 1
ATOM 1526 N N . VAL A 1 186 ? 5.141 -13.629 1.821 1.00 92.06 186 VAL A N 1
ATOM 1527 C CA . VAL A 1 186 ? 5.785 -14.674 2.631 1.00 92.06 186 VAL A CA 1
ATOM 1528 C C . VAL A 1 186 ? 4.909 -15.924 2.693 1.00 92.06 186 VAL A C 1
ATOM 1530 O O . VAL A 1 186 ? 5.408 -17.036 2.518 1.00 92.06 186 VAL A O 1
ATOM 1533 N N . SER A 1 187 ? 3.597 -15.757 2.885 1.00 90.56 187 SER A N 1
ATOM 1534 C CA . SER A 1 187 ? 2.652 -16.880 2.916 1.00 90.56 187 SER A CA 1
ATOM 1535 C C . SER A 1 187 ? 2.616 -17.615 1.577 1.00 90.56 187 SER A C 1
ATOM 1537 O O . SER A 1 187 ? 2.660 -18.843 1.555 1.00 90.56 187 SER A O 1
ATOM 1539 N N . ALA A 1 188 ? 2.593 -16.888 0.457 1.00 87.81 188 ALA A N 1
ATOM 1540 C CA . ALA A 1 188 ? 2.648 -17.475 -0.877 1.00 87.81 188 ALA A CA 1
ATOM 1541 C C . ALA A 1 188 ? 3.975 -18.210 -1.128 1.00 87.81 188 ALA A C 1
ATOM 1543 O O . ALA A 1 188 ? 3.966 -19.315 -1.674 1.00 87.81 188 ALA A O 1
ATOM 1544 N N . GLY A 1 189 ? 5.105 -17.655 -0.682 1.00 89.12 189 GLY A N 1
ATOM 1545 C CA . GLY A 1 189 ? 6.420 -18.294 -0.778 1.00 89.12 189 GLY A CA 1
ATOM 1546 C C . GLY A 1 189 ? 6.497 -19.617 -0.015 1.00 89.12 189 GLY A C 1
ATOM 1547 O O . GLY A 1 189 ? 6.963 -20.619 -0.557 1.00 89.12 189 GLY A O 1
ATOM 1548 N N . ILE A 1 190 ? 5.960 -19.651 1.209 1.00 91.44 190 ILE A N 1
ATOM 1549 C CA . ILE A 1 190 ? 5.900 -20.865 2.037 1.00 9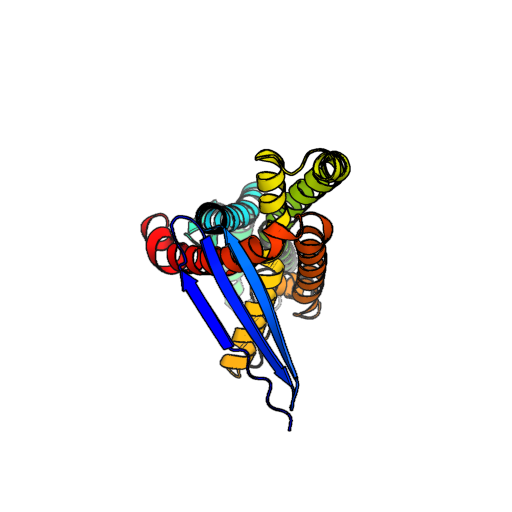1.44 190 ILE A CA 1
ATOM 1550 C C . ILE A 1 190 ? 4.967 -21.912 1.413 1.00 91.44 190 ILE A C 1
ATOM 1552 O O . ILE A 1 190 ? 5.331 -23.082 1.326 1.00 91.44 190 ILE A O 1
ATOM 1556 N N . LEU A 1 191 ? 3.776 -21.506 0.958 1.00 90.31 191 LEU A N 1
ATOM 1557 C CA . LEU A 1 191 ? 2.774 -22.425 0.404 1.00 90.31 191 LEU A CA 1
ATOM 1558 C C . LEU A 1 191 ? 3.168 -22.990 -0.965 1.00 90.31 191 LEU A C 1
ATOM 1560 O O . LEU A 1 191 ? 2.863 -24.142 -1.260 1.00 90.31 191 LEU A O 1
ATOM 1564 N N . SER A 1 192 ? 3.828 -22.190 -1.804 1.00 87.00 192 SER A N 1
ATOM 1565 C CA . SER A 1 192 ? 4.271 -22.621 -3.135 1.00 87.00 192 SER A CA 1
ATOM 1566 C C . SER A 1 192 ? 5.550 -23.459 -3.107 1.00 87.00 192 SER A C 1
ATOM 1568 O O . SER A 1 192 ? 5.856 -24.117 -4.097 1.00 87.00 192 SER A O 1
ATOM 1570 N N . GLY A 1 193 ? 6.322 -23.415 -2.013 1.00 83.25 193 GLY A N 1
ATOM 1571 C CA . GLY A 1 193 ? 7.630 -24.071 -1.919 1.00 83.25 193 GLY A CA 1
ATOM 1572 C C . GLY A 1 193 ? 8.676 -23.524 -2.900 1.00 83.25 193 GLY A C 1
ATOM 1573 O O . GLY A 1 193 ? 9.727 -24.134 -3.075 1.00 83.25 193 GLY A O 1
ATOM 1574 N N . SER A 1 194 ? 8.398 -22.390 -3.552 1.00 76.69 194 SER A N 1
ATOM 1575 C CA . SER A 1 194 ? 9.220 -21.830 -4.634 1.00 76.69 194 SER A CA 1
ATOM 1576 C C . SER A 1 194 ? 10.478 -21.106 -4.147 1.00 76.69 194 SER A C 1
ATOM 1578 O O . SER A 1 194 ? 11.375 -20.844 -4.941 1.00 76.69 194 SER A O 1
ATOM 1580 N N . GLY A 1 195 ? 10.546 -20.767 -2.855 1.00 77.06 195 GLY A N 1
ATOM 1581 C CA . GLY A 1 195 ? 11.626 -19.960 -2.280 1.00 77.06 195 GLY A CA 1
ATOM 1582 C C . GLY A 1 195 ? 11.509 -18.454 -2.551 1.00 77.06 195 GLY A C 1
ATOM 1583 O O . GLY A 1 195 ? 12.327 -17.695 -2.037 1.00 77.06 195 GLY A O 1
ATOM 1584 N N . ASN A 1 196 ? 10.486 -18.007 -3.290 1.00 82.62 196 ASN A N 1
ATOM 1585 C CA . ASN A 1 196 ? 10.211 -16.589 -3.526 1.00 82.62 196 ASN A CA 1
ATOM 1586 C C . ASN A 1 196 ? 9.305 -16.038 -2.417 1.00 82.62 196 ASN A C 1
ATOM 1588 O O . ASN A 1 196 ? 8.096 -16.262 -2.422 1.00 82.62 196 ASN A O 1
ATOM 1592 N N . TYR A 1 197 ? 9.895 -15.330 -1.451 1.00 88.75 197 TYR A N 1
ATOM 1593 C CA . TYR A 1 197 ? 9.186 -14.816 -0.267 1.00 88.75 197 TYR A CA 1
ATOM 1594 C C . TYR A 1 197 ? 8.713 -13.363 -0.395 1.00 88.75 197 TYR A C 1
ATOM 1596 O O . TYR A 1 197 ? 8.002 -12.871 0.482 1.00 88.75 197 TYR A O 1
ATOM 1604 N N . PHE A 1 198 ? 9.098 -12.675 -1.468 1.00 90.38 198 PHE A N 1
ATOM 1605 C CA . PHE A 1 198 ? 8.793 -11.266 -1.708 1.00 90.38 198 PHE A CA 1
ATOM 1606 C C . PHE A 1 198 ? 8.145 -11.109 -3.085 1.00 90.38 198 PHE A C 1
ATOM 1608 O O . PHE A 1 198 ? 8.453 -11.862 -4.007 1.00 90.38 198 PHE A O 1
ATOM 1615 N N . SER A 1 199 ? 7.211 -10.167 -3.210 1.00 88.81 199 SER A N 1
ATOM 1616 C CA . SER A 1 199 ? 6.499 -9.857 -4.454 1.00 88.81 199 SER A CA 1
ATOM 1617 C C . SER A 1 199 ? 5.978 -8.416 -4.420 1.00 88.81 199 SER A C 1
ATOM 1619 O O . SER A 1 199 ? 6.127 -7.745 -3.400 1.00 88.81 199 SER A O 1
ATOM 1621 N N . GLY A 1 200 ? 5.377 -7.950 -5.516 1.00 89.38 200 GLY A N 1
ATOM 1622 C CA . GLY A 1 200 ? 4.758 -6.624 -5.591 1.00 89.38 200 GLY A CA 1
ATOM 1623 C C . GLY A 1 200 ? 5.742 -5.484 -5.857 1.00 89.38 200 GLY A C 1
ATOM 1624 O O . GLY A 1 200 ? 6.863 -5.692 -6.332 1.00 89.38 200 GLY A O 1
ATOM 1625 N N . ASP A 1 201 ? 5.304 -4.261 -5.564 1.00 91.62 201 ASP A N 1
ATOM 1626 C CA . ASP A 1 201 ? 6.051 -3.037 -5.864 1.00 91.62 201 ASP A CA 1
ATOM 1627 C C . ASP A 1 201 ? 7.360 -2.951 -5.081 1.00 91.62 201 ASP A C 1
ATOM 1629 O O . ASP A 1 201 ? 8.380 -2.516 -5.612 1.00 91.62 201 ASP A O 1
ATOM 1633 N N . GLU A 1 202 ? 7.372 -3.428 -3.838 1.00 93.12 202 GLU A N 1
ATOM 1634 C CA . GLU A 1 202 ? 8.534 -3.389 -2.954 1.00 93.12 202 GLU A CA 1
ATOM 1635 C C . GLU A 1 202 ? 9.681 -4.258 -3.493 1.00 93.12 202 GLU A C 1
ATOM 1637 O O . GLU A 1 202 ? 10.849 -3.868 -3.398 1.00 93.12 202 GLU A O 1
ATOM 1642 N N . LEU A 1 203 ? 9.350 -5.394 -4.122 1.00 93.44 203 LEU A N 1
ATOM 1643 C CA . LEU A 1 203 ? 10.314 -6.244 -4.824 1.00 93.44 203 LEU A CA 1
ATOM 1644 C C . LEU A 1 203 ? 10.881 -5.533 -6.057 1.00 93.44 203 LEU A C 1
ATOM 1646 O O . LEU A 1 203 ? 12.095 -5.519 -6.263 1.00 93.44 203 LEU A O 1
ATOM 1650 N N . HIS A 1 204 ? 10.020 -4.912 -6.867 1.00 92.38 204 HIS A N 1
ATOM 1651 C CA . HIS A 1 204 ? 10.458 -4.174 -8.051 1.00 92.38 204 HIS A CA 1
ATOM 1652 C C . HIS A 1 204 ? 11.382 -3.009 -7.684 1.00 92.38 204 HIS A C 1
ATOM 1654 O O . HIS A 1 204 ? 12.427 -2.830 -8.312 1.00 92.38 204 HIS A O 1
ATOM 1660 N N . ILE A 1 205 ? 11.053 -2.261 -6.629 1.00 93.94 205 ILE A N 1
ATOM 1661 C CA . ILE A 1 205 ? 11.903 -1.192 -6.093 1.00 93.94 205 ILE A CA 1
ATOM 1662 C C . ILE A 1 205 ? 13.263 -1.756 -5.659 1.00 93.94 205 ILE A C 1
ATOM 1664 O O . ILE A 1 205 ? 14.299 -1.181 -6.004 1.00 93.94 205 ILE A O 1
ATOM 1668 N N . ALA A 1 206 ? 13.281 -2.896 -4.956 1.00 94.44 206 ALA A N 1
ATOM 1669 C CA . ALA A 1 206 ? 14.521 -3.546 -4.536 1.00 94.44 206 ALA A CA 1
ATOM 1670 C C . ALA A 1 206 ? 15.404 -3.944 -5.730 1.00 94.44 206 ALA A C 1
ATOM 1672 O O . ALA A 1 206 ? 16.603 -3.654 -5.730 1.00 94.44 206 ALA A O 1
ATOM 1673 N N . TRP A 1 207 ? 14.816 -4.534 -6.775 1.00 93.31 207 TRP A N 1
ATOM 1674 C CA . TRP A 1 207 ? 15.532 -4.924 -7.992 1.00 93.31 207 TRP A CA 1
ATOM 1675 C C . TRP A 1 207 ? 16.126 -3.731 -8.741 1.00 93.31 207 TRP A C 1
ATOM 1677 O O . TRP A 1 207 ? 17.298 -3.769 -9.116 1.00 93.31 207 TRP A O 1
ATOM 1687 N N . TYR A 1 208 ? 15.359 -2.653 -8.926 1.00 92.75 208 TYR A N 1
ATOM 1688 C CA . TYR A 1 208 ? 15.859 -1.447 -9.595 1.00 92.75 208 TYR A CA 1
ATOM 1689 C C . TYR A 1 208 ? 16.991 -0.768 -8.816 1.00 92.75 208 TYR A C 1
ATOM 1691 O O . TYR A 1 208 ? 17.902 -0.209 -9.427 1.00 92.75 208 TYR A O 1
ATOM 1699 N N . LEU A 1 209 ? 16.957 -0.834 -7.482 1.00 93.19 209 LEU A N 1
ATOM 1700 C CA . LEU A 1 209 ? 18.006 -0.300 -6.611 1.00 93.19 209 LEU A CA 1
ATOM 1701 C C . LEU A 1 209 ? 19.156 -1.284 -6.358 1.00 93.19 209 LEU A C 1
ATOM 1703 O O . LEU A 1 209 ? 20.120 -0.916 -5.690 1.00 93.19 209 LEU A O 1
ATOM 1707 N N . GLN A 1 210 ? 19.078 -2.504 -6.900 1.00 93.94 210 GLN A N 1
ATOM 1708 C CA . GLN A 1 210 ? 20.068 -3.570 -6.716 1.00 93.94 210 GLN A CA 1
ATOM 1709 C C . GLN A 1 210 ? 20.343 -3.886 -5.236 1.00 93.94 210 GLN A C 1
ATOM 1711 O O . GLN A 1 210 ? 21.476 -4.166 -4.841 1.00 93.94 210 GLN A O 1
ATOM 1716 N N . VAL A 1 211 ? 19.297 -3.837 -4.409 1.00 95.88 211 VAL A N 1
ATOM 1717 C CA . VAL A 1 211 ? 19.346 -4.231 -2.995 1.00 95.88 211 VAL A CA 1
ATOM 1718 C C . VAL A 1 211 ? 18.644 -5.569 -2.788 1.00 95.88 211 VAL A C 1
ATOM 1720 O O . VAL A 1 211 ? 18.022 -6.116 -3.698 1.00 95.88 211 VAL A O 1
ATOM 1723 N N . TRP A 1 212 ? 18.755 -6.124 -1.582 1.00 95.31 212 TRP A N 1
ATOM 1724 C CA . TRP A 1 212 ? 18.095 -7.382 -1.258 1.00 95.31 212 TRP A CA 1
ATOM 1725 C C . TRP A 1 212 ? 16.568 -7.258 -1.368 1.00 95.31 212 TRP A C 1
ATOM 1727 O O . TRP A 1 212 ? 15.972 -6.277 -0.930 1.00 95.31 212 TRP A O 1
ATOM 1737 N N . GLU A 1 213 ? 15.935 -8.287 -1.927 1.00 92.44 213 GLU A N 1
ATOM 1738 C CA . GLU A 1 213 ? 14.504 -8.327 -2.259 1.00 92.44 213 GLU A CA 1
ATOM 1739 C C . GLU A 1 213 ? 13.588 -8.016 -1.068 1.00 92.44 213 GLU A C 1
ATOM 1741 O O . GLU A 1 213 ? 12.546 -7.384 -1.220 1.00 92.44 213 GLU A O 1
ATOM 1746 N N . GLY A 1 214 ? 14.004 -8.410 0.137 1.00 92.94 214 GLY A N 1
ATOM 1747 C CA . GLY A 1 214 ? 13.253 -8.168 1.363 1.00 92.94 214 GLY A CA 1
ATOM 1748 C C . GLY A 1 214 ? 13.439 -6.781 1.974 1.00 92.94 214 GLY A C 1
ATOM 1749 O O . GLY A 1 214 ? 12.726 -6.455 2.921 1.00 92.94 214 GLY A O 1
ATOM 1750 N N . THR A 1 215 ? 14.373 -5.955 1.484 1.00 94.94 215 THR A N 1
ATOM 1751 C CA . THR A 1 215 ? 14.750 -4.691 2.140 1.00 94.94 215 THR A CA 1
ATOM 1752 C C . THR A 1 215 ? 13.553 -3.762 2.327 1.00 94.94 215 THR A C 1
ATOM 1754 O O . THR A 1 215 ? 13.283 -3.348 3.452 1.00 94.94 215 THR A O 1
ATOM 1757 N N . PHE A 1 216 ? 12.808 -3.458 1.263 1.00 94.75 216 PHE A N 1
ATOM 1758 C CA . PHE A 1 216 ? 11.665 -2.546 1.359 1.00 94.75 216 PHE A CA 1
ATOM 1759 C C . PHE A 1 216 ? 10.454 -3.212 2.009 1.00 94.75 216 PHE A C 1
ATOM 1761 O O . PHE A 1 216 ? 9.878 -2.636 2.929 1.00 94.75 216 PHE A O 1
ATOM 1768 N N . ALA A 1 217 ? 10.134 -4.448 1.617 1.00 94.94 217 ALA A N 1
ATOM 1769 C CA . ALA A 1 217 ? 8.986 -5.179 2.149 1.00 94.94 217 ALA A CA 1
ATOM 1770 C C . ALA A 1 217 ? 9.057 -5.350 3.679 1.00 94.94 217 ALA A C 1
ATOM 1772 O O . ALA A 1 217 ? 8.072 -5.123 4.381 1.00 94.94 217 ALA A O 1
ATOM 1773 N N . ILE A 1 218 ? 10.229 -5.699 4.225 1.00 96.06 218 ILE A N 1
ATOM 1774 C CA . ILE A 1 218 ? 10.406 -5.882 5.672 1.00 96.06 218 ILE A CA 1
ATOM 1775 C C . ILE A 1 218 ? 10.409 -4.541 6.400 1.00 96.06 218 ILE A C 1
ATOM 1777 O O . ILE A 1 218 ? 9.740 -4.411 7.423 1.00 96.06 218 ILE A O 1
ATOM 1781 N N . VAL A 1 219 ? 11.135 -3.537 5.896 1.00 96.69 219 VAL A N 1
ATOM 1782 C CA . VAL A 1 219 ? 11.215 -2.227 6.563 1.00 96.69 219 VAL A CA 1
ATOM 1783 C C . VAL A 1 219 ? 9.838 -1.565 6.617 1.00 96.69 219 VAL A C 1
ATOM 1785 O O . VAL A 1 219 ? 9.395 -1.175 7.700 1.00 96.69 219 VAL A O 1
ATOM 1788 N N . LEU A 1 220 ? 9.132 -1.493 5.486 1.00 96.56 220 LEU A N 1
ATOM 1789 C CA . LEU A 1 220 ? 7.799 -0.893 5.411 1.00 96.56 220 LEU A CA 1
ATOM 1790 C C . LEU A 1 220 ? 6.764 -1.718 6.179 1.00 96.56 220 LEU A C 1
ATOM 1792 O O . LEU A 1 220 ? 5.967 -1.146 6.923 1.00 96.56 220 LEU A O 1
ATOM 1796 N N . GLY A 1 221 ? 6.825 -3.051 6.100 1.00 96.50 221 GLY A N 1
ATOM 1797 C CA . GLY A 1 221 ? 5.953 -3.935 6.872 1.00 96.50 221 GLY A CA 1
ATOM 1798 C C . GLY A 1 221 ? 6.129 -3.778 8.387 1.00 96.50 221 GLY A C 1
ATOM 1799 O O . GLY A 1 221 ? 5.139 -3.689 9.116 1.00 96.50 221 GLY A O 1
ATOM 1800 N N . ILE A 1 222 ? 7.368 -3.668 8.884 1.00 97.12 222 ILE A N 1
ATOM 1801 C CA . ILE A 1 222 ? 7.643 -3.416 10.310 1.00 97.12 222 ILE A CA 1
ATOM 1802 C C . ILE A 1 222 ? 7.130 -2.034 10.721 1.00 97.12 222 ILE A C 1
ATOM 1804 O O . ILE A 1 222 ? 6.471 -1.913 11.755 1.00 97.12 222 ILE A O 1
ATOM 1808 N N . MET A 1 223 ? 7.394 -0.993 9.926 1.00 97.44 223 MET A N 1
ATOM 1809 C CA . MET A 1 223 ? 6.885 0.353 10.206 1.00 97.44 223 MET A CA 1
ATOM 1810 C C . MET A 1 223 ? 5.356 0.373 10.255 1.00 97.44 223 MET A C 1
ATOM 1812 O O . MET A 1 223 ? 4.777 0.879 11.219 1.00 97.44 223 MET A O 1
ATOM 1816 N N . GLY A 1 224 ? 4.705 -0.241 9.267 1.00 97.38 224 GLY A N 1
ATOM 1817 C CA . GLY A 1 224 ? 3.254 -0.351 9.211 1.00 97.38 224 GLY A CA 1
ATOM 1818 C C . GLY A 1 224 ? 2.687 -1.104 10.410 1.00 97.38 224 GLY A C 1
ATOM 1819 O O . GLY A 1 224 ? 1.690 -0.667 10.993 1.00 97.38 224 GLY A O 1
ATOM 1820 N N . LEU A 1 225 ? 3.349 -2.182 10.846 1.00 97.06 225 LEU A N 1
ATOM 1821 C CA . LEU A 1 225 ? 2.970 -2.936 12.040 1.00 97.06 225 LEU A CA 1
ATOM 1822 C C . LEU A 1 225 ? 3.066 -2.080 13.301 1.00 97.06 225 LEU A C 1
ATOM 1824 O O . LEU A 1 225 ? 2.103 -2.017 14.064 1.00 97.06 225 LEU A O 1
ATOM 1828 N N . LEU A 1 226 ? 4.185 -1.386 13.511 1.00 97.69 226 LEU A N 1
ATOM 1829 C CA . LEU A 1 226 ? 4.373 -0.520 14.677 1.00 97.69 226 LEU A CA 1
ATOM 1830 C C . LEU A 1 226 ? 3.323 0.597 14.729 1.00 97.69 226 LEU A C 1
ATOM 1832 O O . LEU A 1 226 ? 2.730 0.830 15.785 1.00 97.69 226 LEU A O 1
ATOM 1836 N N . ILE A 1 227 ? 3.043 1.241 13.592 1.00 97.06 227 ILE A N 1
ATOM 1837 C CA . ILE A 1 227 ? 2.020 2.290 13.484 1.00 97.06 227 ILE A CA 1
ATOM 1838 C C . ILE A 1 227 ? 0.629 1.717 13.769 1.00 97.06 227 ILE A C 1
ATOM 1840 O O . ILE A 1 227 ? -0.119 2.280 14.569 1.00 97.06 227 ILE A O 1
ATOM 1844 N N . SER A 1 228 ? 0.286 0.574 13.178 1.00 96.06 228 SER A N 1
ATOM 1845 C CA . SER A 1 228 ? -1.031 -0.049 13.356 1.00 96.06 228 SER A CA 1
ATOM 1846 C C . SER A 1 228 ? -1.257 -0.495 14.801 1.00 96.06 228 SER A C 1
ATOM 1848 O O . SER A 1 228 ? -2.317 -0.236 15.372 1.00 96.06 228 SER A O 1
ATOM 1850 N N . LEU A 1 229 ? -0.244 -1.096 15.437 1.00 96.31 229 LEU A N 1
ATOM 1851 C CA . LEU A 1 229 ? -0.283 -1.455 16.856 1.00 96.31 229 LEU A CA 1
ATOM 1852 C C . LEU A 1 229 ? -0.438 -0.216 17.742 1.00 96.31 229 LEU A C 1
ATOM 1854 O O . LEU A 1 229 ? -1.241 -0.228 18.676 1.00 96.31 229 LEU A O 1
ATOM 1858 N N . PHE A 1 230 ? 0.287 0.863 17.437 1.00 96.12 230 PHE A N 1
ATOM 1859 C CA . PHE A 1 230 ? 0.152 2.128 18.150 1.00 96.12 230 PHE A CA 1
ATOM 1860 C C . PHE A 1 230 ? -1.277 2.674 18.050 1.00 96.12 230 PHE A C 1
ATOM 1862 O O . PHE A 1 230 ? -1.897 2.954 19.075 1.00 96.12 230 PHE A O 1
ATOM 1869 N N . VAL A 1 231 ? -1.846 2.762 16.847 1.00 95.62 231 VAL A N 1
ATOM 1870 C CA . VAL A 1 231 ? -3.214 3.266 16.652 1.00 95.62 231 VAL A CA 1
ATOM 1871 C C . VAL A 1 231 ? -4.226 2.401 17.406 1.00 95.62 231 VAL A C 1
ATOM 1873 O O . VAL A 1 231 ? -5.027 2.925 18.183 1.00 95.62 231 VAL A O 1
ATOM 1876 N N . ILE A 1 232 ? -4.160 1.077 17.252 1.00 94.50 232 ILE A N 1
ATOM 1877 C CA . ILE A 1 232 ? -5.131 0.159 17.858 1.00 94.50 232 ILE A CA 1
ATOM 1878 C C . ILE A 1 232 ? -5.045 0.179 19.386 1.00 94.50 232 ILE A C 1
ATOM 1880 O O . ILE A 1 232 ? -6.068 0.299 20.058 1.00 94.50 232 ILE A O 1
ATOM 1884 N N . PHE A 1 233 ? -3.847 0.061 19.958 1.00 93.94 233 PHE A N 1
ATOM 1885 C CA . PHE A 1 233 ? -3.712 -0.141 21.401 1.00 93.94 233 PHE A CA 1
ATOM 1886 C C . PHE A 1 233 ? -3.572 1.153 22.202 1.00 93.94 233 PHE A C 1
ATOM 1888 O O . PHE A 1 233 ? -3.942 1.165 23.380 1.00 93.94 233 PHE A O 1
ATOM 1895 N N . LYS A 1 234 ? -3.058 2.232 21.597 1.00 92.56 234 LYS A N 1
ATOM 1896 C CA . LYS A 1 234 ? -2.843 3.514 22.283 1.00 92.56 234 LYS A CA 1
ATOM 1897 C C . LYS A 1 234 ? -3.957 4.526 22.034 1.00 92.56 234 LYS A C 1
ATOM 1899 O O . LYS A 1 234 ? -4.294 5.253 22.967 1.00 92.56 234 LYS A O 1
ATOM 1904 N N . ILE A 1 235 ? -4.500 4.590 20.816 1.00 92.25 235 ILE A N 1
ATOM 1905 C CA . ILE A 1 235 ? -5.480 5.619 20.434 1.00 92.25 235 ILE A CA 1
ATOM 1906 C C . ILE A 1 235 ? -6.914 5.124 20.632 1.00 92.25 235 ILE A C 1
ATOM 1908 O O . ILE A 1 235 ? -7.717 5.813 21.261 1.00 92.25 235 ILE A O 1
ATOM 1912 N N . ILE A 1 236 ? -7.245 3.926 20.139 1.00 91.69 236 ILE A N 1
ATOM 1913 C CA . ILE A 1 236 ? -8.611 3.394 20.247 1.00 91.69 236 ILE A CA 1
ATOM 1914 C C . ILE A 1 236 ? -8.914 3.006 21.710 1.00 91.69 236 ILE A C 1
ATOM 1916 O O . ILE A 1 236 ? -8.145 2.249 22.314 1.00 91.69 236 ILE A O 1
ATOM 1920 N N . PRO A 1 237 ? -10.047 3.453 22.298 1.00 89.81 237 PRO A N 1
ATOM 1921 C CA . PRO A 1 237 ? -10.422 3.098 23.665 1.00 89.81 237 PRO A CA 1
ATOM 1922 C C . PRO A 1 237 ? -10.559 1.583 23.860 1.00 89.81 237 PRO A C 1
ATOM 1924 O O . PRO A 1 237 ? -11.153 0.895 23.027 1.00 89.81 237 PRO A O 1
ATOM 1927 N N . LYS A 1 238 ? -10.085 1.067 25.004 1.00 87.31 238 LYS A N 1
ATOM 1928 C CA . LYS A 1 238 ? -10.013 -0.378 25.318 1.00 87.31 238 LYS A CA 1
ATOM 1929 C C . LYS A 1 238 ? -11.312 -1.153 25.070 1.00 87.31 238 LYS A C 1
ATOM 1931 O O . LYS A 1 238 ? -11.264 -2.308 24.656 1.00 87.31 238 LYS A O 1
ATOM 1936 N N . GLN A 1 239 ? -12.461 -0.521 25.298 1.00 85.81 239 GLN A N 1
ATOM 1937 C CA . GLN A 1 239 ? -13.781 -1.127 25.098 1.00 85.81 239 GLN A CA 1
ATOM 1938 C C . GLN A 1 239 ? -14.110 -1.434 23.625 1.00 85.81 239 GLN A C 1
ATOM 1940 O O . GLN A 1 239 ? -14.881 -2.347 23.353 1.00 85.81 239 GLN A O 1
ATOM 1945 N N . TRP A 1 240 ? -13.509 -0.713 22.672 1.00 88.38 240 TRP A N 1
ATOM 1946 C CA . TRP A 1 240 ? -13.779 -0.864 21.237 1.00 88.38 240 TRP A CA 1
ATOM 1947 C C . TRP A 1 240 ? -12.710 -1.667 20.494 1.00 88.38 240 TRP A C 1
ATOM 1949 O O . TRP A 1 240 ? -12.964 -2.110 19.379 1.00 88.38 240 TRP A O 1
ATOM 1959 N N . GLN A 1 241 ? -11.539 -1.890 21.100 1.00 91.62 241 GLN A N 1
ATOM 1960 C CA . GLN A 1 241 ? -10.377 -2.494 20.435 1.00 91.62 241 GLN A CA 1
ATOM 1961 C C . GLN A 1 241 ? -10.680 -3.858 19.809 1.00 91.62 241 GLN A C 1
ATOM 1963 O O . GLN A 1 241 ? -10.306 -4.104 18.670 1.00 91.62 241 GLN A O 1
ATOM 1968 N N . ILE A 1 242 ? -11.394 -4.743 20.509 1.00 89.88 242 ILE A N 1
ATOM 1969 C CA . ILE A 1 242 ? -11.698 -6.075 19.962 1.00 89.88 242 ILE A CA 1
ATOM 1970 C C . ILE A 1 242 ? -12.756 -6.026 18.881 1.00 89.88 242 ILE A C 1
ATOM 1972 O O . ILE A 1 242 ? -12.564 -6.646 17.840 1.00 89.88 242 ILE A O 1
ATOM 1976 N N . THR A 1 243 ? -13.825 -5.256 19.085 1.00 90.94 243 THR A N 1
ATOM 1977 C CA . THR A 1 243 ? -14.815 -5.018 18.032 1.00 90.94 243 THR A CA 1
ATOM 1978 C C . THR A 1 243 ? -14.121 -4.504 16.775 1.00 90.94 243 THR A C 1
ATOM 1980 O O . THR A 1 243 ? -14.386 -5.005 15.689 1.00 90.94 243 THR A O 1
ATOM 1983 N N . PHE A 1 244 ? -13.177 -3.575 16.924 1.00 94.25 244 PHE A N 1
ATOM 1984 C CA . PHE A 1 244 ? -12.396 -3.022 15.827 1.00 94.25 244 PHE A CA 1
ATOM 1985 C C . PHE A 1 244 ? -11.501 -4.057 15.138 1.00 94.25 244 PHE A C 1
ATOM 1987 O O . PHE A 1 244 ? -11.578 -4.188 13.922 1.00 94.25 244 PHE A O 1
ATOM 1994 N N . ILE A 1 245 ? -10.710 -4.830 15.891 1.00 93.44 245 ILE A N 1
ATOM 1995 C CA . ILE A 1 245 ? -9.827 -5.871 15.336 1.00 93.44 245 ILE A CA 1
ATOM 1996 C C . ILE A 1 245 ? -10.641 -6.928 14.581 1.00 93.44 245 ILE A C 1
ATOM 1998 O O . ILE A 1 245 ? -10.321 -7.255 13.442 1.00 93.44 245 ILE A O 1
ATOM 2002 N N . VAL A 1 246 ? -11.719 -7.438 15.186 1.00 92.25 246 VAL A N 1
ATOM 2003 C CA . VAL A 1 246 ? -12.565 -8.468 14.563 1.00 92.25 246 VAL A CA 1
ATOM 2004 C C . VAL A 1 246 ? -13.272 -7.907 13.326 1.00 92.25 246 VAL A C 1
ATOM 2006 O O . VAL A 1 246 ? -13.310 -8.577 12.297 1.00 92.25 246 VAL A O 1
ATOM 2009 N N . SER A 1 247 ? -13.760 -6.663 13.381 1.00 94.44 247 SER A N 1
ATOM 2010 C CA . SER A 1 247 ? -14.346 -5.991 12.210 1.00 94.44 247 SER A CA 1
ATOM 2011 C C . SER A 1 247 ? -13.324 -5.765 11.100 1.00 94.44 247 SER A C 1
ATOM 2013 O O . SER A 1 247 ? -13.667 -5.897 9.932 1.00 94.44 247 SER A O 1
ATOM 2015 N N . GLY A 1 248 ? -12.076 -5.444 11.446 1.00 94.19 248 GLY A N 1
ATOM 2016 C CA . GLY A 1 248 ? -10.980 -5.279 10.492 1.00 94.19 248 GLY A CA 1
ATOM 2017 C C . GLY A 1 248 ? -10.646 -6.574 9.772 1.00 94.19 248 GLY A C 1
ATOM 2018 O O . GLY A 1 248 ? -10.542 -6.587 8.550 1.00 94.19 248 GLY A O 1
ATOM 2019 N N . LEU A 1 249 ? -10.564 -7.682 10.511 1.00 93.31 249 LEU A N 1
ATOM 2020 C CA . LEU A 1 249 ? -10.325 -9.001 9.928 1.00 93.31 249 LEU A CA 1
ATOM 2021 C C . LEU A 1 249 ? -11.477 -9.437 9.018 1.00 93.31 249 LEU A C 1
ATOM 2023 O O . LEU A 1 249 ? -11.235 -9.832 7.878 1.00 93.31 249 LEU A O 1
ATOM 2027 N N . VAL A 1 250 ? -12.723 -9.344 9.493 1.00 94.06 250 VAL A N 1
ATOM 2028 C CA . VAL A 1 250 ? -13.906 -9.759 8.722 1.00 94.06 250 VAL A CA 1
ATOM 2029 C C . VAL A 1 250 ? -14.132 -8.827 7.534 1.00 94.06 250 VAL A C 1
ATOM 2031 O O . VAL A 1 250 ? -14.180 -9.281 6.394 1.00 94.06 250 VAL A O 1
ATOM 2034 N N . GLY A 1 251 ? -14.233 -7.524 7.784 1.00 94.50 251 GLY A N 1
ATOM 2035 C CA . GLY A 1 251 ? -14.495 -6.511 6.768 1.00 94.50 251 GLY A CA 1
ATOM 2036 C C . GLY A 1 251 ? -13.371 -6.381 5.746 1.00 94.50 251 GLY A C 1
ATOM 2037 O O . GLY A 1 251 ? -13.653 -6.325 4.555 1.00 94.50 251 GLY A O 1
ATOM 2038 N N . GLY A 1 252 ? -12.105 -6.411 6.171 1.00 93.38 252 GLY A N 1
ATOM 2039 C CA . GLY A 1 252 ? -10.961 -6.347 5.259 1.00 93.38 252 GLY A CA 1
ATOM 2040 C C . GLY A 1 252 ? -10.860 -7.580 4.359 1.00 93.38 252 GLY A C 1
ATOM 2041 O O . GLY A 1 252 ? -10.692 -7.446 3.148 1.00 93.38 252 GLY A O 1
ATOM 2042 N N . SER A 1 253 ? -11.050 -8.782 4.916 1.00 92.62 253 SER A N 1
ATOM 2043 C CA . SER A 1 253 ? -11.042 -10.022 4.121 1.00 92.62 253 SER A CA 1
ATOM 2044 C C . SER A 1 253 ? -12.213 -10.071 3.139 1.00 92.62 253 SER A C 1
ATOM 2046 O O . SER A 1 253 ? -12.026 -10.394 1.966 1.00 92.62 253 SER A O 1
ATOM 2048 N N . LEU A 1 254 ? -13.422 -9.719 3.596 1.00 94.19 254 LEU A N 1
ATOM 2049 C CA . LEU A 1 254 ? -14.601 -9.639 2.733 1.00 94.19 254 LEU A CA 1
ATOM 2050 C C . LEU A 1 254 ? -14.423 -8.581 1.647 1.00 94.19 254 LEU A C 1
ATOM 2052 O O . LEU A 1 254 ? -14.741 -8.854 0.495 1.00 94.19 254 LEU A O 1
ATOM 2056 N N . GLY A 1 255 ? -13.886 -7.409 1.989 1.00 94.19 255 GLY A N 1
ATOM 2057 C CA . GLY A 1 255 ? -13.609 -6.332 1.045 1.00 94.19 255 GLY A CA 1
ATOM 2058 C C . GLY A 1 255 ? -12.625 -6.755 -0.033 1.00 94.19 255 GLY A C 1
ATOM 2059 O O . GLY A 1 255 ? -12.897 -6.561 -1.214 1.00 94.19 255 GLY A O 1
ATOM 2060 N N . PHE A 1 256 ? -11.535 -7.418 0.358 1.00 92.31 256 PHE A N 1
ATOM 2061 C CA . PHE A 1 256 ? -10.549 -7.942 -0.581 1.00 92.31 256 PHE A CA 1
ATOM 2062 C C . PHE A 1 256 ? -11.166 -8.964 -1.542 1.00 92.31 256 PHE A C 1
ATOM 2064 O O . PHE A 1 256 ? -11.006 -8.845 -2.754 1.00 92.31 256 PHE A O 1
ATOM 2071 N N . VAL A 1 257 ? -11.917 -9.944 -1.027 1.00 93.06 257 VAL A N 1
ATOM 2072 C CA . VAL A 1 257 ? -12.567 -10.967 -1.865 1.00 93.06 257 VAL A CA 1
ATOM 2073 C C . VAL A 1 257 ? -13.615 -10.346 -2.787 1.00 93.06 257 VAL A C 1
ATOM 2075 O O . VAL A 1 257 ? -13.641 -10.651 -3.979 1.00 93.06 257 VAL A O 1
ATOM 2078 N N . LEU A 1 258 ? -14.464 -9.469 -2.251 1.00 93.19 258 LEU A N 1
ATOM 2079 C CA . LEU A 1 258 ? -15.526 -8.803 -2.998 1.00 93.19 258 LEU A CA 1
ATOM 2080 C C . LEU A 1 258 ? -14.946 -7.942 -4.119 1.00 93.19 258 LEU A C 1
ATOM 2082 O O . LEU A 1 258 ? -15.445 -7.989 -5.241 1.00 93.19 258 LEU A O 1
ATOM 2086 N N . TRP A 1 259 ? -13.877 -7.199 -3.843 1.00 94.44 259 TRP A N 1
ATOM 2087 C CA . TRP A 1 259 ? -13.219 -6.375 -4.846 1.00 94.44 259 TRP A CA 1
ATOM 2088 C C . TRP A 1 259 ? -12.489 -7.220 -5.887 1.00 94.44 259 TRP A C 1
ATOM 2090 O O . TRP A 1 259 ? -12.808 -7.137 -7.068 1.00 94.44 259 TRP A O 1
ATOM 2100 N N . MET A 1 260 ? -11.567 -8.085 -5.462 1.00 89.94 260 MET A N 1
ATOM 2101 C CA . MET A 1 260 ? -10.668 -8.788 -6.381 1.00 89.94 260 MET A CA 1
ATOM 2102 C C . MET A 1 260 ? -11.359 -9.872 -7.211 1.00 89.94 260 MET A C 1
ATOM 2104 O O . MET A 1 260 ? -10.891 -10.174 -8.303 1.00 89.94 260 MET A O 1
ATOM 2108 N N . L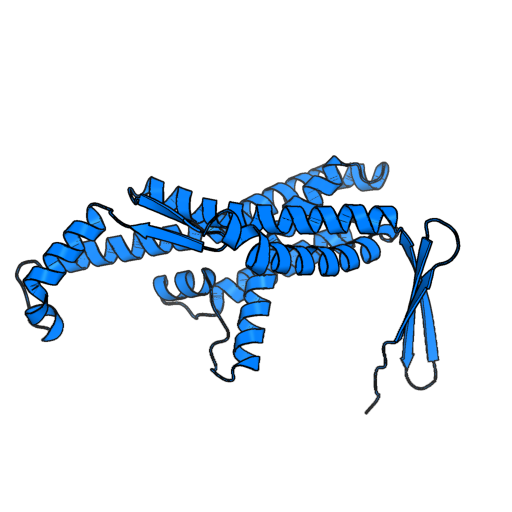YS A 1 261 ? -12.446 -10.486 -6.719 1.00 90.00 261 LYS A N 1
ATOM 2109 C CA . LYS A 1 261 ? -13.113 -11.598 -7.424 1.00 90.00 261 LYS A CA 1
ATOM 2110 C C . LYS A 1 261 ? -14.452 -11.247 -8.059 1.00 90.00 261 LYS A C 1
ATOM 2112 O O . LYS A 1 261 ? -14.883 -11.983 -8.940 1.00 90.00 261 LYS A O 1
ATOM 2117 N N . ILE A 1 262 ? -15.136 -10.201 -7.591 1.00 90.88 262 ILE A N 1
ATOM 2118 C CA . ILE A 1 262 ? -16.522 -9.927 -7.998 1.00 90.88 262 ILE A CA 1
ATOM 2119 C C . ILE A 1 262 ? -16.629 -8.544 -8.631 1.00 90.88 262 ILE A C 1
ATOM 2121 O O . ILE A 1 262 ? -16.819 -8.431 -9.833 1.00 90.88 262 ILE A O 1
ATOM 2125 N N . VAL A 1 263 ? -16.519 -7.487 -7.829 1.00 91.12 263 VAL A N 1
ATOM 2126 C CA . VAL A 1 263 ? -16.875 -6.128 -8.256 1.00 91.12 263 VAL A CA 1
ATOM 2127 C C . VAL A 1 263 ? -15.801 -5.513 -9.143 1.00 91.12 263 VAL A C 1
ATOM 2129 O O . VAL A 1 263 ? -16.129 -4.920 -10.167 1.00 91.12 263 VAL A O 1
ATOM 2132 N N . GLY A 1 264 ? -14.532 -5.678 -8.775 1.00 88.94 264 GLY A N 1
ATOM 2133 C CA . GLY A 1 264 ? -13.399 -5.131 -9.508 1.00 88.94 264 GLY A CA 1
ATOM 2134 C C . GLY A 1 264 ? -13.384 -5.570 -10.974 1.00 88.94 264 GLY A C 1
ATOM 2135 O O . GLY A 1 264 ? -13.509 -4.705 -11.838 1.00 88.94 264 GLY A O 1
ATOM 2136 N N . PRO A 1 265 ? -13.329 -6.883 -11.272 1.00 90.88 265 PRO A N 1
ATOM 2137 C CA . PRO A 1 265 ? -13.313 -7.384 -12.648 1.00 90.88 265 PRO A CA 1
ATOM 2138 C C . PRO A 1 265 ? -14.518 -6.963 -13.502 1.00 90.88 265 PRO A C 1
ATOM 2140 O O . PRO A 1 265 ? -14.417 -6.923 -14.722 1.00 90.88 265 PRO A O 1
ATOM 2143 N N . ILE A 1 266 ? -15.667 -6.667 -12.881 1.00 91.06 266 ILE A N 1
ATOM 2144 C CA . ILE A 1 266 ? -16.870 -6.207 -13.591 1.00 91.06 266 ILE A CA 1
ATOM 2145 C C . ILE A 1 266 ? -16.774 -4.714 -13.928 1.00 91.06 266 ILE A C 1
ATOM 2147 O O . ILE A 1 266 ? -17.184 -4.302 -15.011 1.00 91.06 266 ILE A O 1
ATOM 2151 N N . LEU A 1 267 ? -16.277 -3.895 -12.997 1.00 88.12 267 LEU A N 1
ATOM 2152 C CA . LEU A 1 267 ? -16.216 -2.441 -13.167 1.00 88.12 267 LEU A CA 1
ATOM 2153 C C . LEU A 1 267 ? -15.007 -1.984 -13.987 1.00 88.12 267 LEU A C 1
ATOM 2155 O O . LEU A 1 267 ? -15.112 -1.011 -14.730 1.00 88.12 267 LEU A O 1
ATOM 2159 N N . LEU A 1 268 ? -13.864 -2.649 -13.813 1.00 86.69 268 LEU A N 1
ATOM 2160 C CA . LEU A 1 268 ? -12.576 -2.294 -14.409 1.00 86.69 268 LEU A CA 1
ATOM 2161 C C . LEU A 1 268 ? -11.881 -3.564 -14.935 1.00 86.69 268 LEU A C 1
ATOM 2163 O O . LEU A 1 268 ? -10.921 -4.021 -14.303 1.00 86.69 268 LEU A O 1
ATOM 2167 N N . PRO A 1 269 ? -12.394 -4.159 -16.030 1.00 76.50 269 PRO A N 1
ATOM 2168 C CA . PRO A 1 269 ? -11.825 -5.364 -16.631 1.00 76.50 269 PRO A CA 1
ATOM 2169 C C . PRO A 1 269 ? -10.403 -5.154 -17.165 1.00 76.50 269 PRO A C 1
ATOM 2171 O O . PRO A 1 269 ? -10.063 -4.028 -17.596 1.00 76.50 269 PRO A O 1
#

Radius of gyration: 23.93 Å; chains: 1; bounding box: 60×47×71 Å

pLDDT: mean 86.02, std 15.69, range [37.97, 97.81]

Sequence (269 aa):
MDFFIIILIFQITSYYILQIEIYFSISTTTIQMKKIINYQYFLYLSLSFVLFTVIGTLSHEFGHILVAKSLGYETTLHYGSMNYHGSELTNKLNDIHNRNLQSITEKHHFIEQELYTNLLRKSLYNSLLIAIGGPLQTILTGTIGLILLLYQNAKIQAHGMKIFDWFSVLLSLFWLREIFNLLASVSAGILSGSGNYFSGDELHIAWYLQVWEGTFAIVLGIMGLLISLFVIFKIIPKQWQITFIVSGLVGGSLGFVLWMKIVGPILLP